Protein AF-X7EDF7-F1 (afdb_monomer_lite)

Structure (mmCIF, N/CA/C/O backbone):
data_AF-X7EDF7-F1
#
_entry.id   AF-X7EDF7-F1
#
loop_
_atom_site.group_PDB
_atom_site.id
_atom_site.type_symbol
_atom_site.label_atom_id
_atom_site.label_alt_id
_atom_site.label_comp_id
_atom_site.label_asym_id
_atom_site.label_entity_id
_atom_site.label_seq_id
_atom_site.pdbx_PDB_ins_code
_atom_site.Cartn_x
_atom_site.Cartn_y
_atom_site.Cartn_z
_atom_site.occupancy
_atom_site.B_iso_or_equiv
_atom_site.auth_seq_id
_atom_site.auth_comp_id
_atom_site.auth_asym_id
_atom_site.auth_atom_id
_atom_site.pdbx_PDB_model_num
ATOM 1 N N . MET A 1 1 ? -2.797 24.696 13.088 1.00 50.31 1 MET A N 1
ATOM 2 C CA . MET A 1 1 ? -1.743 23.707 13.422 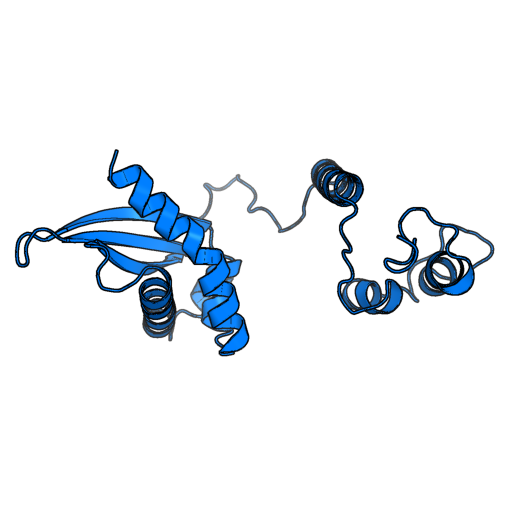1.00 50.31 1 MET A CA 1
ATOM 3 C C . MET A 1 1 ? -2.281 22.297 13.700 1.00 50.31 1 MET A C 1
ATOM 5 O O . MET A 1 1 ? -1.492 21.373 13.588 1.00 50.31 1 MET A O 1
ATOM 9 N N . ARG A 1 2 ? -3.582 22.103 13.992 1.00 55.41 2 ARG A N 1
ATOM 10 C CA . ARG A 1 2 ? -4.195 20.785 14.267 1.00 55.41 2 ARG A CA 1
ATOM 11 C C . ARG A 1 2 ? -4.328 19.880 13.018 1.00 55.41 2 ARG A C 1
ATOM 13 O O . ARG A 1 2 ? -3.891 18.741 13.070 1.00 55.41 2 ARG A O 1
ATOM 20 N N . TYR A 1 3 ? -4.740 20.435 11.870 1.00 53.34 3 TYR A N 1
ATOM 21 C CA . TYR A 1 3 ? -4.857 19.725 10.576 1.00 53.34 3 TYR A CA 1
ATOM 22 C C . TYR A 1 3 ? -3.582 19.018 10.086 1.00 53.34 3 TYR A C 1
ATOM 24 O O . TYR A 1 3 ? -3.619 17.876 9.641 1.00 53.34 3 TYR A O 1
ATOM 32 N N . LEU A 1 4 ? -2.421 19.676 10.201 1.00 60.06 4 LEU A N 1
ATOM 33 C CA . LEU A 1 4 ? -1.131 19.076 9.829 1.00 60.06 4 LEU A CA 1
ATOM 34 C C . LEU A 1 4 ? -0.718 17.937 10.776 1.00 60.06 4 LEU A C 1
ATOM 36 O O . LEU A 1 4 ? 0.131 17.131 10.407 1.00 60.06 4 LEU A O 1
ATOM 40 N N . SER A 1 5 ? -1.287 17.884 11.985 1.00 76.94 5 SER A N 1
ATOM 41 C CA . SER A 1 5 ? -1.035 16.811 12.948 1.00 76.94 5 SER A CA 1
ATOM 42 C C . SER A 1 5 ? -1.818 15.555 12.579 1.00 76.94 5 SER A C 1
ATOM 44 O O . SER A 1 5 ? -1.217 14.492 12.492 1.00 76.94 5 SER A O 1
ATOM 46 N N . ILE A 1 6 ? -3.118 15.690 12.290 1.00 82.69 6 ILE A N 1
ATOM 47 C CA . ILE A 1 6 ? -4.001 14.553 11.978 1.00 82.69 6 ILE A CA 1
ATOM 48 C C . ILE A 1 6 ? -3.588 13.893 10.664 1.00 82.69 6 ILE A C 1
ATOM 50 O O . ILE A 1 6 ? -3.379 12.685 10.620 1.00 82.69 6 ILE A O 1
ATOM 54 N N . ARG A 1 7 ? -3.341 14.683 9.611 1.00 84.50 7 ARG A N 1
ATOM 55 C CA . ARG A 1 7 ? -2.827 14.144 8.346 1.00 84.50 7 ARG A CA 1
ATOM 56 C C . ARG A 1 7 ? -1.538 13.341 8.537 1.00 84.50 7 ARG A C 1
ATOM 58 O O . ARG A 1 7 ? -1.427 12.248 7.999 1.00 84.50 7 ARG A O 1
ATOM 65 N N . ARG A 1 8 ? -0.572 13.862 9.306 1.00 84.06 8 ARG A N 1
ATOM 66 C CA . ARG A 1 8 ? 0.698 13.163 9.580 1.00 84.06 8 ARG A CA 1
ATOM 67 C C . ARG A 1 8 ? 0.501 11.885 10.382 1.00 84.06 8 ARG A C 1
ATOM 69 O O . ARG A 1 8 ? 1.250 10.935 10.191 1.00 84.06 8 ARG A O 1
ATOM 76 N N . GLU A 1 9 ? -0.468 11.872 11.285 1.00 87.50 9 GLU A N 1
ATOM 77 C CA . GLU A 1 9 ? -0.823 10.693 12.066 1.00 87.50 9 GLU A CA 1
ATOM 78 C C . GLU A 1 9 ? -1.420 9.601 11.170 1.00 87.50 9 GLU A C 1
ATOM 80 O O . GLU A 1 9 ? -0.954 8.462 11.201 1.00 87.50 9 GLU A O 1
ATOM 85 N N . ILE A 1 10 ? -2.357 9.969 10.289 1.00 88.94 10 ILE A N 1
ATOM 86 C CA . ILE A 1 10 ? -2.916 9.064 9.279 1.00 88.94 10 ILE A CA 1
ATOM 87 C C . ILE A 1 10 ? -1.802 8.568 8.346 1.00 88.94 10 ILE A C 1
ATOM 89 O O . ILE A 1 10 ? -1.663 7.360 8.170 1.00 88.94 10 ILE A O 1
ATOM 93 N N . GLU A 1 11 ? -0.956 9.453 7.808 1.00 88.12 11 GLU A N 1
ATOM 94 C CA . GLU A 1 11 ? 0.194 9.078 6.967 1.00 88.12 11 GLU A CA 1
ATOM 95 C C . GLU A 1 11 ? 1.143 8.110 7.694 1.00 88.12 11 GLU A C 1
ATOM 97 O O . GLU A 1 11 ? 1.547 7.092 7.129 1.00 88.12 11 GLU A O 1
ATOM 102 N N . GLY A 1 12 ? 1.455 8.385 8.964 1.00 86.62 12 GLY A N 1
ATOM 103 C CA . GLY A 1 12 ? 2.296 7.538 9.810 1.00 86.62 12 GLY A CA 1
ATOM 104 C C . GLY A 1 12 ? 1.673 6.179 10.142 1.00 86.62 12 GLY A C 1
ATOM 105 O O . GLY A 1 12 ? 2.403 5.230 10.424 1.00 86.62 12 GLY A O 1
ATOM 106 N N . SER A 1 13 ? 0.345 6.056 10.072 1.00 91.19 13 SER A N 1
ATOM 107 C CA . SER A 1 13 ? -0.374 4.800 10.311 1.00 91.19 13 SER A CA 1
ATOM 108 C C . SER A 1 13 ? -0.321 3.831 9.121 1.00 91.19 13 SER A C 1
ATOM 110 O O . SER A 1 13 ? -0.379 2.615 9.321 1.00 91.19 13 SER A O 1
ATOM 112 N N . LEU A 1 14 ? -0.164 4.338 7.889 1.00 90.44 14 LEU A N 1
ATOM 113 C CA . LEU A 1 14 ? -0.263 3.542 6.656 1.00 90.44 14 LEU A CA 1
ATOM 114 C C . LEU A 1 14 ? 0.699 2.340 6.599 1.00 90.44 14 LEU A C 1
ATOM 116 O O . LEU A 1 14 ? 0.237 1.254 6.235 1.00 90.44 14 LEU A O 1
ATOM 120 N N . PRO A 1 15 ? 1.994 2.457 6.969 1.00 90.44 15 PRO A N 1
ATOM 121 C CA . PRO A 1 15 ? 2.907 1.312 6.957 1.00 90.44 15 PRO A CA 1
ATOM 122 C C . PRO A 1 15 ? 2.475 0.219 7.939 1.00 90.44 15 PRO A C 1
ATOM 124 O O . PRO A 1 15 ? 2.503 -0.964 7.608 1.00 90.44 15 PRO A O 1
ATOM 127 N N . THR A 1 16 ? 2.010 0.613 9.126 1.00 91.88 16 THR A N 1
ATOM 128 C CA . THR A 1 16 ? 1.505 -0.319 10.140 1.00 91.88 16 THR A CA 1
ATOM 129 C C . THR A 1 16 ? 0.248 -1.029 9.649 1.00 91.88 16 THR A C 1
ATOM 131 O O . THR A 1 16 ? 0.130 -2.242 9.804 1.00 91.88 16 THR A O 1
ATOM 134 N N . VAL A 1 17 ? -0.674 -0.307 9.004 1.00 94.19 17 VAL A N 1
ATOM 135 C CA . VAL A 1 17 ? -1.866 -0.909 8.390 1.00 94.19 17 VAL A CA 1
ATOM 136 C C . VAL A 1 17 ? -1.477 -1.917 7.309 1.00 94.19 17 VAL A C 1
ATOM 138 O O . VAL A 1 17 ? -2.012 -3.024 7.302 1.00 94.19 17 VAL A O 1
ATOM 141 N N . ALA A 1 18 ? -0.522 -1.587 6.436 1.00 91.12 18 ALA A N 1
ATOM 142 C CA . ALA A 1 18 ? -0.044 -2.515 5.414 1.00 91.12 18 ALA A CA 1
ATOM 143 C C . ALA A 1 18 ? 0.522 -3.809 6.031 1.00 91.12 18 ALA A C 1
ATOM 145 O O . ALA A 1 18 ? 0.198 -4.906 5.569 1.00 91.12 18 ALA A O 1
ATOM 146 N N . GLU A 1 19 ? 1.290 -3.707 7.117 1.00 92.69 19 GLU A N 1
ATOM 147 C CA . GLU A 1 19 ? 1.800 -4.883 7.831 1.00 92.69 19 GLU A CA 1
ATOM 148 C C . GLU A 1 19 ? 0.690 -5.681 8.531 1.00 92.69 19 GLU A C 1
ATOM 150 O O . GLU A 1 19 ? 0.679 -6.913 8.466 1.00 92.69 19 GLU A O 1
ATOM 155 N N . LEU A 1 20 ? -0.316 -5.020 9.113 1.00 94.12 20 LEU A N 1
ATOM 156 C CA . LEU A 1 20 ? -1.491 -5.708 9.659 1.00 94.12 20 LEU A CA 1
ATOM 157 C C . LEU A 1 20 ? -2.236 -6.502 8.580 1.00 94.12 20 LEU A C 1
ATOM 159 O O . LEU A 1 20 ? -2.602 -7.653 8.815 1.00 94.12 20 LEU A O 1
ATOM 163 N N . LEU A 1 21 ? -2.447 -5.920 7.397 1.00 94.19 21 LEU A N 1
ATOM 164 C CA . LEU A 1 21 ? -3.107 -6.599 6.278 1.00 94.19 21 LEU A CA 1
ATOM 165 C C . LEU A 1 21 ? -2.285 -7.788 5.775 1.00 94.19 21 LEU A C 1
ATOM 167 O O . LEU A 1 21 ? -2.846 -8.854 5.516 1.00 94.19 21 LEU A O 1
ATOM 171 N N . ARG A 1 22 ? -0.956 -7.638 5.705 1.00 90.75 22 ARG A N 1
ATOM 172 C CA . ARG A 1 22 ? -0.036 -8.727 5.357 1.00 90.75 22 ARG A CA 1
ATOM 173 C C . ARG A 1 22 ? -0.193 -9.910 6.310 1.00 90.75 22 ARG A C 1
ATOM 175 O O . ARG A 1 22 ? -0.361 -11.036 5.849 1.00 90.75 22 ARG A O 1
ATOM 182 N N . HIS A 1 23 ? -0.181 -9.659 7.617 1.00 95.38 23 HIS A N 1
ATOM 183 C CA . HIS A 1 23 ? -0.300 -10.710 8.630 1.00 95.38 23 HIS A CA 1
ATOM 184 C C . HIS A 1 23 ? -1.703 -11.315 8.736 1.00 95.38 23 HIS A C 1
ATOM 186 O O . HIS A 1 23 ? -1.835 -12.478 9.109 1.00 95.38 23 HIS A O 1
ATOM 192 N N . LYS A 1 24 ? -2.746 -10.559 8.381 1.00 93.38 24 LYS A N 1
ATOM 193 C CA . LYS A 1 24 ? -4.129 -11.054 8.318 1.00 93.38 24 LYS A CA 1
ATOM 194 C C . LYS A 1 24 ? -4.434 -11.853 7.046 1.00 93.38 24 LYS A C 1
ATOM 196 O O . LYS A 1 24 ? -5.498 -12.453 6.967 1.00 93.38 24 LYS A O 1
ATOM 201 N N . GLY A 1 25 ? -3.519 -11.886 6.073 1.00 92.56 25 GLY A N 1
ATOM 202 C CA . GLY A 1 25 ? -3.739 -12.556 4.788 1.00 92.56 25 GLY A CA 1
ATOM 203 C C . GLY A 1 25 ? -4.683 -11.791 3.854 1.00 92.56 25 GLY A C 1
ATOM 204 O O . GLY A 1 25 ? -5.206 -12.362 2.901 1.00 92.56 25 GLY A O 1
ATOM 205 N N . GLU A 1 26 ? -4.888 -10.495 4.097 1.00 95.69 26 GLU A N 1
ATOM 206 C CA . GLU A 1 26 ? -5.797 -9.646 3.321 1.00 95.69 26 GLU A CA 1
ATOM 207 C C . GLU A 1 26 ? -5.114 -9.163 2.035 1.00 95.69 26 GLU A C 1
ATOM 209 O O . GLU A 1 26 ? -4.777 -7.988 1.867 1.00 95.69 26 GLU A O 1
ATOM 214 N N . HIS A 1 27 ? -4.845 -10.101 1.124 1.00 92.19 27 HIS A N 1
ATOM 215 C CA . HIS A 1 27 ? -4.002 -9.876 -0.052 1.00 92.19 27 HIS A CA 1
ATOM 216 C C . HIS A 1 27 ? -4.545 -8.812 -1.011 1.00 92.19 27 HIS A C 1
ATOM 218 O O . HIS A 1 27 ? -3.754 -8.080 -1.606 1.00 92.19 27 HIS A O 1
ATOM 224 N N . ASP A 1 28 ? -5.866 -8.699 -1.159 1.00 92.88 28 ASP A N 1
ATOM 225 C CA . ASP A 1 28 ? -6.474 -7.712 -2.058 1.00 92.88 28 ASP A CA 1
ATOM 226 C C . ASP A 1 28 ? -6.449 -6.302 -1.459 1.00 92.88 28 ASP A C 1
ATOM 228 O O . ASP A 1 28 ? -6.135 -5.345 -2.167 1.00 92.88 28 ASP A O 1
ATOM 232 N N . ALA A 1 29 ? -6.664 -6.177 -0.146 1.00 93.81 29 ALA A N 1
ATOM 233 C CA . ALA A 1 29 ? -6.497 -4.917 0.575 1.00 93.81 29 ALA A CA 1
ATOM 234 C C . ALA A 1 29 ? -5.036 -4.456 0.567 1.00 93.81 29 ALA A C 1
ATOM 236 O O . ALA A 1 29 ? -4.748 -3.299 0.257 1.00 93.81 29 ALA A O 1
ATOM 237 N N . LEU A 1 30 ? -4.099 -5.378 0.816 1.00 93.44 30 LEU A N 1
ATOM 238 C CA . LEU A 1 30 ? -2.671 -5.095 0.710 1.00 93.44 30 LEU A CA 1
ATOM 239 C C . LEU A 1 30 ? -2.286 -4.697 -0.721 1.00 93.44 30 LEU A C 1
ATOM 241 O O . LEU A 1 30 ? -1.504 -3.764 -0.898 1.00 93.44 30 LEU A O 1
ATOM 245 N N . ARG A 1 31 ? -2.837 -5.363 -1.748 1.00 90.94 31 ARG A N 1
ATOM 246 C CA . ARG A 1 31 ? -2.605 -5.008 -3.157 1.00 90.94 31 ARG A CA 1
ATOM 247 C C . ARG A 1 31 ? -3.102 -3.598 -3.460 1.00 90.94 31 ARG A C 1
ATOM 249 O O . ARG A 1 31 ? -2.360 -2.840 -4.079 1.00 90.94 31 ARG A O 1
ATOM 256 N N . ALA A 1 32 ? -4.311 -3.252 -3.017 1.00 91.06 32 ALA A N 1
ATOM 257 C CA . ALA A 1 32 ? -4.871 -1.917 -3.194 1.00 91.06 32 ALA A CA 1
ATOM 258 C C . ALA A 1 32 ? -3.980 -0.854 -2.533 1.00 91.06 32 ALA A C 1
ATOM 260 O O . ALA A 1 32 ? -3.596 0.098 -3.200 1.00 91.06 32 ALA A O 1
ATOM 261 N N . MET A 1 33 ? -3.558 -1.057 -1.279 1.00 90.88 33 MET A N 1
ATOM 262 C CA . MET A 1 33 ? -2.644 -0.140 -0.580 1.00 90.88 33 MET A CA 1
ATOM 263 C C . MET A 1 33 ? -1.265 -0.030 -1.231 1.00 90.88 33 MET A C 1
ATOM 265 O O . MET A 1 33 ? -0.740 1.069 -1.367 1.00 90.88 33 MET A O 1
ATOM 269 N N . SER A 1 34 ? -0.676 -1.150 -1.651 1.00 87.12 34 SER A N 1
ATOM 270 C CA . SER A 1 34 ? 0.703 -1.170 -2.165 1.00 87.12 34 SER A CA 1
ATOM 271 C C . SER A 1 34 ? 0.831 -0.593 -3.574 1.00 87.12 34 SER A C 1
ATOM 273 O O . SER A 1 34 ? 1.922 -0.198 -3.974 1.00 87.12 34 SER A O 1
ATOM 275 N N . GLN A 1 35 ? -0.254 -0.611 -4.354 1.00 86.38 35 GLN A N 1
ATOM 276 C CA . GLN A 1 35 ? -0.259 -0.142 -5.743 1.00 86.38 35 GLN A CA 1
ATOM 277 C C . GLN A 1 35 ? -1.003 1.181 -5.930 1.00 86.38 35 GLN A C 1
ATOM 279 O O . GLN A 1 35 ? -1.049 1.684 -7.051 1.00 86.38 35 GLN A O 1
ATOM 284 N N . ALA A 1 36 ? -1.598 1.732 -4.872 1.00 88.94 36 ALA A N 1
ATOM 285 C CA . ALA A 1 36 ? -2.280 3.012 -4.934 1.00 88.94 36 ALA A CA 1
ATOM 286 C C . ALA A 1 36 ? -1.303 4.190 -4.899 1.00 88.94 36 ALA A C 1
ATOM 288 O O . ALA A 1 36 ? -0.308 4.180 -4.178 1.00 88.94 36 ALA A O 1
ATOM 289 N N . ASP A 1 37 ? -1.667 5.245 -5.619 1.00 87.19 37 ASP A N 1
ATOM 290 C CA . ASP A 1 37 ? -1.266 6.605 -5.276 1.00 87.19 37 ASP A CA 1
ATOM 291 C C . ASP A 1 37 ? -2.221 7.109 -4.182 1.00 87.19 37 ASP A C 1
ATOM 293 O O . ASP A 1 37 ? -3.442 7.102 -4.377 1.00 87.19 37 ASP A O 1
ATOM 297 N N . ILE A 1 38 ? -1.680 7.437 -3.006 1.00 87.06 38 ILE A N 1
ATOM 298 C CA . ILE A 1 38 ? -2.466 7.727 -1.801 1.00 87.06 38 ILE A CA 1
ATOM 299 C C . ILE A 1 38 ? -2.582 9.236 -1.611 1.00 87.06 38 ILE A C 1
ATOM 301 O O . ILE A 1 38 ? -1.586 9.940 -1.451 1.00 87.06 38 ILE A O 1
ATOM 305 N N . GLU A 1 39 ? -3.818 9.714 -1.559 1.00 88.19 39 GLU A N 1
ATOM 306 C CA . GLU A 1 39 ? -4.166 11.102 -1.266 1.00 88.19 39 GLU A CA 1
ATOM 307 C C . GLU A 1 39 ? -5.019 11.139 0.006 1.00 88.19 39 GLU A C 1
ATOM 309 O O . GLU A 1 39 ? -5.886 10.290 0.196 1.00 88.19 39 GLU A O 1
ATOM 314 N N . ILE A 1 40 ? -4.739 12.073 0.914 1.00 86.94 40 ILE A N 1
ATOM 315 C CA . ILE A 1 40 ? -5.430 12.175 2.205 1.00 86.94 40 ILE A CA 1
ATOM 316 C C . ILE A 1 40 ? -6.013 13.571 2.307 1.00 86.94 40 ILE A C 1
ATOM 318 O O . ILE A 1 40 ? -5.258 14.541 2.417 1.00 86.94 40 ILE A O 1
ATOM 322 N N . ASP A 1 41 ? -7.339 13.636 2.324 1.00 85.75 41 ASP A N 1
ATOM 323 C CA . ASP A 1 41 ? -8.080 14.888 2.394 1.00 85.75 41 ASP A CA 1
ATOM 324 C C . ASP A 1 41 ? -9.100 14.865 3.531 1.00 85.75 41 ASP A C 1
ATOM 326 O O . ASP A 1 41 ? -9.710 13.840 3.852 1.00 85.75 41 ASP A O 1
ATOM 330 N N . GLU A 1 42 ? -9.306 16.039 4.115 1.00 85.25 42 GLU A N 1
ATOM 331 C CA . GLU A 1 42 ? -10.445 16.322 4.974 1.00 85.25 42 GLU A CA 1
ATOM 332 C C . GLU A 1 42 ? -11.666 16.560 4.079 1.00 85.25 42 GLU A C 1
ATOM 334 O O . GLU A 1 42 ? -11.701 17.492 3.272 1.00 85.25 42 GLU A O 1
ATOM 339 N N . VAL A 1 43 ? -12.664 15.690 4.194 1.00 82.50 43 VAL A N 1
ATOM 340 C CA . VAL A 1 43 ? -13.864 15.713 3.345 1.00 82.50 43 VAL A CA 1
ATOM 341 C C . VAL A 1 43 ? -15.043 16.412 4.010 1.00 82.50 43 VAL A C 1
ATOM 343 O O . VAL A 1 43 ? -16.040 16.706 3.349 1.00 82.50 43 VAL A O 1
ATOM 346 N N . GLY A 1 44 ? -14.944 16.709 5.304 1.00 73.62 44 GLY A N 1
ATOM 347 C CA . GLY A 1 44 ? -15.973 17.462 5.992 1.00 73.62 44 GLY A CA 1
ATOM 348 C C . GLY A 1 44 ? -15.802 17.512 7.497 1.00 73.62 44 GLY A C 1
ATOM 349 O O . GLY A 1 44 ? -14.854 16.988 8.074 1.00 73.62 44 GLY A O 1
ATOM 350 N N . TYR A 1 45 ? -16.788 18.146 8.112 1.00 65.25 45 TYR A N 1
ATOM 351 C CA . TYR A 1 45 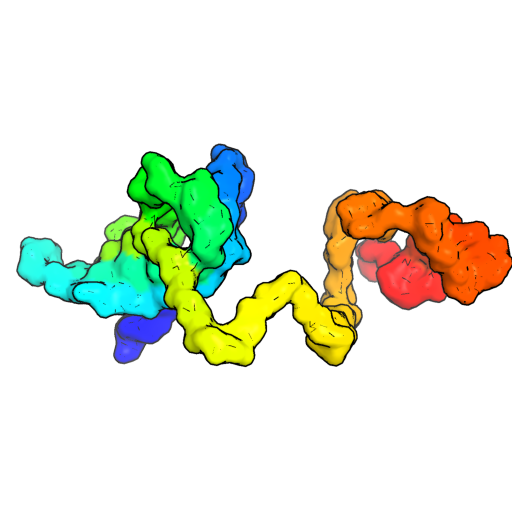? -16.877 18.348 9.543 1.00 65.25 45 TYR A CA 1
ATOM 352 C C . TYR A 1 45 ? -18.309 18.043 9.962 1.00 65.25 45 TYR A C 1
ATOM 354 O O . TYR A 1 45 ? -19.247 18.665 9.445 1.00 65.25 45 TYR A O 1
ATOM 362 N N . ASP A 1 46 ? -18.487 17.066 10.846 1.00 67.50 46 ASP A N 1
ATOM 363 C CA . ASP A 1 46 ? -19.795 16.774 11.419 1.00 67.50 46 ASP A CA 1
ATOM 364 C C . ASP A 1 46 ? -19.980 17.573 12.718 1.00 67.50 46 ASP A C 1
ATOM 366 O O . ASP A 1 46 ? -19.060 17.711 13.518 1.00 67.50 46 ASP A O 1
ATOM 370 N N . ASN A 1 47 ? -21.170 18.150 12.898 1.00 57.19 47 ASN A N 1
ATOM 371 C CA . ASN A 1 47 ? -21.517 19.007 14.037 1.00 57.19 47 ASN A CA 1
ATOM 372 C C . ASN A 1 47 ? -22.503 18.335 15.009 1.00 57.19 47 ASN A C 1
ATOM 374 O O . ASN A 1 47 ? -23.188 19.030 15.764 1.00 57.19 47 ASN A O 1
ATOM 378 N N . TRP A 1 48 ? -22.650 17.009 14.963 1.00 55.16 48 TRP A N 1
ATOM 379 C CA . TRP A 1 48 ? -23.684 16.304 15.728 1.00 55.16 48 TRP A CA 1
ATOM 380 C C . TRP A 1 48 ? -23.197 15.730 17.061 1.00 55.16 48 TRP A C 1
ATOM 382 O O . TRP A 1 48 ? -24.022 15.564 17.959 1.00 55.16 48 TRP A O 1
ATOM 392 N N . ASP A 1 49 ? -21.896 15.506 17.242 1.00 48.06 49 ASP A N 1
ATOM 393 C CA . ASP A 1 49 ? -21.345 14.828 18.428 1.00 48.06 49 ASP A CA 1
ATOM 394 C C . ASP A 1 49 ? -20.281 15.619 19.213 1.00 48.06 49 ASP A C 1
ATOM 396 O O . ASP A 1 49 ? -19.725 15.118 20.190 1.00 48.06 49 ASP A O 1
ATOM 400 N N . GLY A 1 50 ? -20.033 16.877 18.846 1.00 56.06 50 GLY A N 1
ATOM 401 C CA . GLY A 1 50 ? -18.969 17.688 19.446 1.00 56.06 50 GLY A CA 1
ATOM 402 C C . GLY A 1 50 ? -17.898 18.134 18.457 1.00 56.06 50 GLY A C 1
ATOM 403 O O . GLY A 1 50 ? -16.987 18.859 18.864 1.00 56.06 50 GLY A O 1
ATOM 404 N N . GLY A 1 51 ? -18.050 17.788 17.177 1.00 61.34 51 GLY A N 1
ATOM 405 C CA . GLY A 1 51 ? -17.235 18.336 16.105 1.00 61.34 51 GLY A CA 1
ATOM 406 C C . GLY A 1 51 ? -16.166 17.359 15.648 1.00 61.34 51 GLY A C 1
ATOM 407 O O . GLY A 1 51 ? -15.000 17.550 15.997 1.00 61.34 51 GLY A O 1
ATOM 408 N N . THR A 1 52 ? -16.558 16.339 14.886 1.00 71.44 52 THR A N 1
ATOM 409 C CA . THR A 1 52 ? -15.645 15.304 14.387 1.00 71.44 52 THR A CA 1
ATOM 410 C C . THR A 1 52 ? -15.185 15.638 12.965 1.00 71.44 52 THR A C 1
ATOM 412 O O . THR A 1 52 ? -15.989 15.791 12.041 1.00 71.44 52 THR A O 1
ATOM 415 N N . GLU A 1 53 ? -13.867 15.771 12.783 1.00 80.69 53 GLU A N 1
ATOM 416 C CA . GLU A 1 53 ? -13.257 15.955 11.460 1.00 80.69 53 GLU A CA 1
ATOM 417 C C . GLU A 1 53 ? -13.320 14.637 10.674 1.00 80.69 53 GLU A C 1
ATOM 419 O O . GLU A 1 53 ? -12.905 13.586 11.168 1.00 80.69 53 GLU A O 1
ATOM 424 N N . LEU A 1 54 ? -13.828 14.685 9.443 1.00 86.00 54 LEU A N 1
ATOM 425 C CA . LEU A 1 54 ? -13.950 13.521 8.571 1.00 86.00 54 LEU A CA 1
ATOM 426 C C . LEU A 1 54 ? -12.803 13.514 7.564 1.00 86.00 54 LEU A C 1
ATOM 428 O O . LEU A 1 54 ? -12.696 14.395 6.710 1.00 86.00 54 LEU A O 1
ATOM 432 N N . TRP A 1 55 ? -11.978 12.479 7.631 1.00 90.69 55 TRP A N 1
ATOM 433 C CA . TRP A 1 55 ? -10.825 12.279 6.766 1.00 90.69 55 TRP A CA 1
ATOM 434 C C . TRP A 1 55 ? -11.021 11.062 5.866 1.00 90.69 55 TRP A C 1
ATOM 436 O O . TRP A 1 55 ? -11.489 10.003 6.296 1.00 90.69 55 TRP A O 1
ATOM 446 N N . THR A 1 56 ? -10.629 11.205 4.602 1.00 91.62 56 THR A N 1
ATOM 447 C CA . THR A 1 56 ? -10.656 10.112 3.627 1.00 91.62 56 THR A CA 1
ATOM 448 C C . THR A 1 56 ? -9.266 9.878 3.060 1.00 91.62 56 THR A C 1
ATOM 450 O O . THR A 1 56 ? -8.609 10.794 2.566 1.00 91.62 56 THR A O 1
ATOM 453 N N . VAL A 1 57 ? -8.828 8.624 3.129 1.00 93.00 57 VAL A N 1
ATOM 454 C CA . VAL A 1 57 ? -7.655 8.101 2.436 1.00 93.00 57 VAL A CA 1
ATOM 455 C C . VAL A 1 57 ? -8.123 7.607 1.070 1.00 93.00 57 VAL A C 1
ATOM 457 O O . VAL A 1 57 ? -8.747 6.553 0.959 1.00 93.00 57 VAL A O 1
ATOM 460 N N . PHE A 1 58 ? -7.841 8.370 0.023 1.00 91.00 58 PHE A N 1
ATOM 461 C CA . PHE A 1 58 ? -8.127 7.997 -1.355 1.00 91.00 58 PHE A CA 1
ATOM 462 C C . PHE A 1 58 ? -7.006 7.116 -1.898 1.00 91.00 58 PHE A C 1
ATOM 464 O O . PHE A 1 58 ? -5.886 7.569 -2.128 1.00 91.00 58 PHE A O 1
ATOM 471 N N . LEU A 1 59 ? -7.326 5.850 -2.148 1.00 92.88 59 LEU A N 1
ATOM 472 C CA . LEU A 1 59 ? -6.455 4.891 -2.808 1.00 92.88 59 LEU A CA 1
ATOM 473 C C . LEU A 1 59 ? -6.723 4.925 -4.310 1.00 92.88 59 LEU A C 1
ATOM 475 O O . LEU A 1 59 ? -7.658 4.285 -4.802 1.00 92.88 59 LEU A O 1
ATOM 479 N N . ARG A 1 60 ? -5.904 5.671 -5.053 1.00 92.44 60 ARG A N 1
ATOM 480 C CA . ARG A 1 60 ? -5.999 5.729 -6.514 1.00 92.44 60 ARG A CA 1
ATOM 481 C C . ARG A 1 60 ? -5.207 4.576 -7.118 1.00 92.44 60 ARG A C 1
ATOM 483 O O . ARG A 1 60 ? -3.991 4.664 -7.253 1.00 92.44 60 ARG A O 1
ATOM 490 N N . VAL A 1 61 ? -5.883 3.492 -7.485 1.00 91.44 61 VAL A N 1
ATOM 491 C CA . VAL A 1 61 ? -5.241 2.267 -7.995 1.00 91.44 61 VAL A CA 1
ATOM 492 C C . VAL A 1 61 ? -5.208 2.220 -9.530 1.00 91.44 61 VAL A C 1
ATOM 494 O O . VAL A 1 61 ? -6.106 2.763 -10.182 1.00 91.44 61 VAL A O 1
ATOM 497 N N . PRO A 1 62 ? -4.217 1.559 -10.157 1.00 89.19 62 PRO A N 1
ATOM 498 C CA . PRO A 1 62 ? -4.220 1.318 -11.597 1.00 89.19 62 PRO A CA 1
ATOM 499 C C . PRO A 1 62 ? -5.522 0.652 -12.055 1.00 89.19 62 PRO A C 1
ATOM 501 O O . PRO A 1 62 ? -6.072 -0.186 -11.343 1.00 89.19 62 PRO A O 1
ATOM 504 N N . VAL A 1 63 ? -5.987 0.959 -13.271 1.00 88.06 63 VAL A N 1
ATOM 505 C CA . VAL A 1 63 ? -7.238 0.389 -13.817 1.00 88.06 63 VAL A CA 1
ATOM 506 C C . VAL A 1 63 ? -7.222 -1.146 -13.800 1.00 88.06 63 VAL A C 1
ATOM 508 O O . VAL A 1 63 ? -8.239 -1.764 -13.510 1.00 88.06 63 VAL A O 1
ATOM 511 N N . SER A 1 64 ? -6.063 -1.770 -14.032 1.00 86.62 64 SER A N 1
ATOM 512 C CA . SER A 1 64 ? -5.896 -3.227 -13.941 1.00 86.62 64 SER A CA 1
ATOM 513 C C . SER A 1 64 ? -6.179 -3.784 -12.543 1.00 86.62 64 SER A C 1
ATOM 515 O O . SER A 1 64 ? -6.767 -4.853 -12.421 1.00 86.62 64 SER A O 1
ATOM 517 N N . VAL A 1 65 ? -5.780 -3.064 -11.491 1.00 89.00 65 VAL A N 1
ATOM 518 C CA . VAL A 1 65 ? -6.072 -3.428 -10.099 1.00 89.00 65 VAL A CA 1
ATOM 519 C C . VAL A 1 65 ? -7.527 -3.137 -9.781 1.00 89.00 65 VAL A C 1
ATOM 521 O O . VAL A 1 65 ? -8.172 -3.975 -9.166 1.00 89.00 65 VAL A O 1
ATOM 524 N N . PHE A 1 66 ? -8.045 -1.988 -10.227 1.00 91.62 66 PHE A N 1
ATOM 525 C CA . PHE A 1 66 ? -9.431 -1.593 -9.997 1.00 91.62 66 PHE A CA 1
ATOM 526 C C . PHE A 1 66 ? -10.407 -2.656 -10.510 1.00 91.62 66 PHE A C 1
ATOM 528 O O . PHE A 1 66 ? -11.231 -3.132 -9.743 1.00 91.62 66 PHE A O 1
ATOM 535 N N . VAL A 1 67 ? -10.248 -3.093 -11.764 1.00 92.38 67 VAL A N 1
ATOM 536 C CA . VAL A 1 67 ? -11.082 -4.144 -12.376 1.00 92.38 67 VAL A CA 1
ATOM 537 C C . VAL A 1 67 ? -10.939 -5.481 -11.644 1.00 92.38 67 VAL A C 1
ATOM 539 O O . VAL A 1 67 ? -11.909 -6.213 -11.497 1.00 92.38 67 VAL A O 1
ATOM 542 N N . LEU A 1 68 ? -9.741 -5.808 -11.148 1.00 90.44 68 LEU A N 1
ATOM 543 C CA . LEU A 1 68 ? -9.501 -7.058 -10.420 1.00 90.44 68 LEU A CA 1
ATOM 544 C C . LEU A 1 68 ? -10.264 -7.128 -9.088 1.00 90.44 68 LEU A C 1
ATOM 546 O O . LEU A 1 68 ? -10.594 -8.222 -8.634 1.00 90.44 68 LEU A O 1
ATOM 550 N N . ILE A 1 69 ? -10.500 -5.982 -8.446 1.00 91.69 69 ILE A N 1
ATOM 551 C CA . ILE A 1 69 ? -11.110 -5.905 -7.113 1.00 91.69 69 ILE A CA 1
ATOM 552 C C . ILE A 1 69 ? -12.502 -5.263 -7.113 1.00 91.69 69 ILE A C 1
ATOM 554 O O . ILE A 1 69 ? -13.073 -5.092 -6.040 1.00 91.69 69 ILE A O 1
ATOM 558 N N . GLU A 1 70 ? -13.042 -4.913 -8.284 1.00 90.81 70 GLU A N 1
ATOM 559 C CA . GLU A 1 70 ? -14.265 -4.114 -8.448 1.00 90.81 70 GLU A CA 1
ATOM 560 C C . GLU A 1 70 ? -15.453 -4.704 -7.677 1.00 90.81 70 GLU A C 1
ATOM 562 O O . GLU A 1 70 ? -16.070 -4.005 -6.874 1.00 90.81 70 GLU A O 1
ATOM 567 N N . ASP A 1 71 ? -15.690 -6.010 -7.821 1.00 92.69 71 ASP A N 1
ATOM 568 C CA . ASP A 1 71 ? -16.810 -6.716 -7.181 1.00 92.69 71 ASP A CA 1
ATOM 569 C C . ASP A 1 71 ? -16.756 -6.701 -5.644 1.00 92.69 71 ASP A C 1
ATOM 571 O O . ASP A 1 71 ? -17.784 -6.815 -4.978 1.00 92.69 71 ASP A O 1
ATOM 575 N N . ARG A 1 72 ? -15.556 -6.574 -5.062 1.00 94.25 72 ARG A N 1
ATOM 576 C CA . ARG A 1 72 ? -15.322 -6.567 -3.606 1.00 94.25 72 ARG A CA 1
ATOM 577 C C . ARG A 1 72 ? -14.753 -5.241 -3.112 1.00 94.25 72 ARG A C 1
ATOM 579 O O . ARG A 1 72 ? -14.216 -5.167 -2.009 1.00 94.25 72 ARG A O 1
ATOM 586 N N . ARG A 1 73 ? -14.863 -4.177 -3.909 1.00 94.38 73 ARG A N 1
ATOM 587 C CA . ARG A 1 73 ? -14.256 -2.873 -3.618 1.00 94.38 73 ARG A CA 1
ATOM 588 C C . ARG A 1 73 ? -14.668 -2.341 -2.251 1.00 94.38 73 ARG A C 1
ATOM 590 O O . ARG A 1 73 ? -13.812 -1.918 -1.481 1.00 94.38 73 ARG A O 1
ATOM 597 N N . ASP A 1 74 ? -15.965 -2.366 -1.963 1.00 94.31 74 ASP A N 1
ATOM 598 C CA . ASP A 1 74 ? -16.517 -1.797 -0.730 1.00 94.31 74 ASP A CA 1
ATOM 599 C C . ASP A 1 74 ? -16.135 -2.627 0.498 1.00 94.31 74 ASP A C 1
ATOM 601 O O . ASP A 1 74 ? -15.834 -2.075 1.555 1.00 94.31 74 ASP A O 1
ATOM 605 N N . GLU A 1 75 ? -16.059 -3.951 0.342 1.00 95.75 75 GLU A N 1
ATOM 606 C CA . GLU A 1 75 ? -15.540 -4.851 1.372 1.00 95.75 75 GLU A CA 1
ATOM 607 C C . GLU A 1 75 ? -14.072 -4.527 1.674 1.00 95.75 75 GLU A C 1
ATOM 609 O O . GLU A 1 75 ? -13.708 -4.292 2.826 1.00 95.75 75 GLU A O 1
ATOM 614 N N . ILE A 1 76 ? -13.238 -4.425 0.637 1.00 96.38 76 ILE A N 1
ATOM 615 C CA . ILE A 1 76 ? -11.810 -4.118 0.767 1.00 96.38 76 ILE A CA 1
ATOM 616 C C . ILE A 1 76 ? -11.600 -2.736 1.398 1.00 96.38 76 ILE A C 1
ATOM 618 O O . ILE A 1 76 ? -10.803 -2.594 2.327 1.00 96.38 76 ILE A O 1
ATOM 622 N N . ALA A 1 77 ? -12.329 -1.722 0.934 1.00 96.50 77 ALA A N 1
ATOM 623 C CA . ALA A 1 77 ? -12.298 -0.379 1.503 1.00 96.50 77 ALA A CA 1
ATOM 624 C C . ALA A 1 77 ? -12.716 -0.386 2.985 1.00 96.50 77 ALA A C 1
ATOM 626 O O . ALA A 1 77 ? -12.076 0.268 3.813 1.00 96.50 77 ALA A O 1
ATOM 627 N N . GLY A 1 78 ? -13.725 -1.183 3.349 1.00 96.56 78 GLY A N 1
ATOM 628 C CA . GLY A 1 78 ? -14.148 -1.385 4.734 1.00 96.56 78 GLY A CA 1
ATOM 629 C C . GLY A 1 78 ? -13.072 -2.043 5.603 1.00 96.56 78 GLY A C 1
ATOM 630 O O . GLY A 1 78 ? -12.822 -1.592 6.723 1.00 96.56 78 GLY A O 1
ATOM 631 N N . ILE A 1 79 ? -12.376 -3.059 5.082 1.00 96.75 79 ILE A N 1
ATOM 632 C CA . ILE A 1 79 ? -11.246 -3.703 5.768 1.00 96.75 79 ILE A CA 1
ATOM 633 C C . ILE A 1 79 ? -10.132 -2.684 6.022 1.00 96.75 79 ILE A C 1
ATOM 635 O O . ILE A 1 79 ? -9.629 -2.598 7.145 1.00 96.75 79 ILE A O 1
ATOM 639 N N . ILE A 1 80 ? -9.755 -1.890 5.018 1.00 96.12 80 ILE A N 1
ATOM 640 C CA . ILE A 1 80 ? -8.709 -0.866 5.157 1.00 96.12 80 ILE A CA 1
ATOM 641 C C . ILE A 1 80 ? -9.138 0.194 6.178 1.00 96.12 80 ILE A C 1
ATOM 643 O O . ILE A 1 80 ? -8.379 0.473 7.104 1.00 96.12 80 ILE A O 1
ATOM 647 N N . SER A 1 81 ? -10.368 0.706 6.077 1.00 95.94 81 SER A N 1
ATOM 648 C CA . SER A 1 81 ? -10.928 1.703 7.006 1.00 95.94 81 SER A CA 1
ATOM 649 C C . SER A 1 81 ? -10.871 1.224 8.456 1.00 95.94 81 SER A C 1
ATOM 651 O O . SER A 1 81 ? -10.380 1.928 9.332 1.00 95.94 81 SER A O 1
ATOM 653 N N . LYS A 1 82 ? -11.278 -0.025 8.706 1.00 95.19 82 LYS A N 1
ATOM 654 C CA . LYS A 1 82 ? -11.227 -0.624 10.042 1.00 95.19 82 LYS A CA 1
ATOM 655 C C . LYS A 1 82 ? -9.799 -0.760 10.570 1.00 95.19 82 LYS A C 1
ATOM 657 O O . LYS A 1 82 ? -9.569 -0.614 11.765 1.00 95.19 82 LYS A O 1
ATOM 662 N N . ASN A 1 83 ? -8.832 -1.093 9.714 1.00 95.56 83 ASN A N 1
ATOM 663 C CA . ASN A 1 83 ? -7.439 -1.194 10.150 1.00 95.56 83 ASN A CA 1
ATOM 664 C C . ASN A 1 83 ? -6.813 0.183 10.397 1.00 95.56 83 ASN A C 1
ATOM 666 O O . ASN A 1 83 ? -6.041 0.304 11.342 1.00 95.56 83 ASN A O 1
ATOM 670 N N . LEU A 1 84 ? -7.171 1.201 9.609 1.00 93.44 84 LEU A N 1
ATOM 671 C CA . LEU A 1 84 ? -6.793 2.589 9.879 1.00 93.44 84 LEU A CA 1
ATOM 672 C C . LEU A 1 84 ? -7.292 3.011 11.260 1.00 93.44 84 LEU A C 1
ATOM 674 O O . LEU A 1 84 ? -6.481 3.393 12.093 1.00 93.44 84 LEU A O 1
ATOM 678 N N . GLU A 1 85 ? -8.578 2.804 11.541 1.00 91.94 85 GLU A N 1
ATOM 679 C CA . GLU A 1 85 ? -9.193 3.111 12.837 1.00 91.94 85 GLU A CA 1
ATOM 680 C C . GLU A 1 85 ? -8.509 2.389 14.016 1.00 91.94 85 GLU A C 1
ATOM 682 O O . GLU A 1 85 ? -8.335 2.967 15.088 1.00 91.94 85 GLU A O 1
ATOM 687 N N . ILE A 1 86 ? -8.082 1.132 13.831 1.00 91.50 86 ILE A N 1
ATOM 688 C CA . ILE A 1 86 ? -7.342 0.374 14.855 1.00 91.50 86 ILE A CA 1
ATOM 689 C C . ILE A 1 86 ? -5.989 1.022 15.174 1.00 91.50 86 ILE A C 1
ATOM 691 O O . ILE A 1 86 ? -5.569 0.996 16.330 1.00 91.50 86 ILE A O 1
ATOM 695 N N . VAL A 1 87 ? -5.290 1.549 14.165 1.00 91.00 87 VAL A N 1
ATOM 696 C CA . VAL A 1 87 ? -3.937 2.102 14.327 1.00 91.00 87 VAL A CA 1
ATOM 697 C C . VAL A 1 87 ? -3.977 3.557 14.785 1.00 91.00 87 VAL A C 1
ATOM 699 O O . VAL A 1 87 ? -3.167 3.938 15.626 1.00 91.00 87 VAL A O 1
ATOM 702 N N . THR A 1 88 ? -4.901 4.361 14.257 1.00 87.94 88 THR A N 1
ATOM 703 C CA . THR A 1 88 ? -5.065 5.757 14.670 1.00 87.94 88 THR A CA 1
ATOM 704 C C . THR A 1 88 ? -5.695 5.847 16.054 1.00 87.94 88 THR A C 1
ATOM 706 O O . THR A 1 88 ? -5.229 6.614 16.884 1.00 87.94 88 THR A O 1
ATOM 709 N N . GLY A 1 89 ? -6.674 4.998 16.363 1.00 80.62 89 GLY A N 1
ATOM 710 C CA . GLY A 1 89 ? -7.395 5.005 17.633 1.00 80.62 89 GLY A CA 1
ATOM 711 C C . GLY A 1 89 ? -8.748 5.711 17.519 1.00 80.62 89 GLY A C 1
ATOM 712 O O . GLY A 1 89 ? -8.884 6.740 16.863 1.00 80.62 89 GLY A O 1
ATOM 713 N N . LYS A 1 90 ? -9.761 5.135 18.179 1.00 68.56 90 LYS A N 1
ATOM 714 C CA . LYS A 1 90 ? -11.168 5.574 18.114 1.00 68.56 90 LYS A CA 1
ATOM 715 C C . LYS A 1 90 ? -11.456 6.915 18.793 1.00 68.56 90 LYS A C 1
ATOM 717 O O . LYS A 1 90 ? -12.443 7.556 18.459 1.00 68.56 90 LYS A O 1
ATOM 722 N N . ASP A 1 91 ? -10.601 7.339 19.720 1.00 65.69 91 ASP A N 1
ATOM 723 C CA . ASP A 1 91 ? -10.863 8.484 20.602 1.00 65.69 91 ASP A CA 1
ATOM 724 C C . ASP A 1 91 ? -10.094 9.753 20.191 1.00 65.69 91 ASP A C 1
ATOM 726 O O . ASP A 1 91 ? -10.020 10.719 20.952 1.00 65.69 91 ASP A O 1
ATOM 730 N N . ASN A 1 92 ? -9.518 9.784 18.984 1.00 69.75 92 ASN A N 1
ATOM 731 C CA . ASN A 1 92 ? -8.646 10.885 18.555 1.00 69.75 92 ASN A CA 1
ATOM 732 C C . ASN A 1 92 ? -9.401 12.119 18.030 1.00 69.75 92 A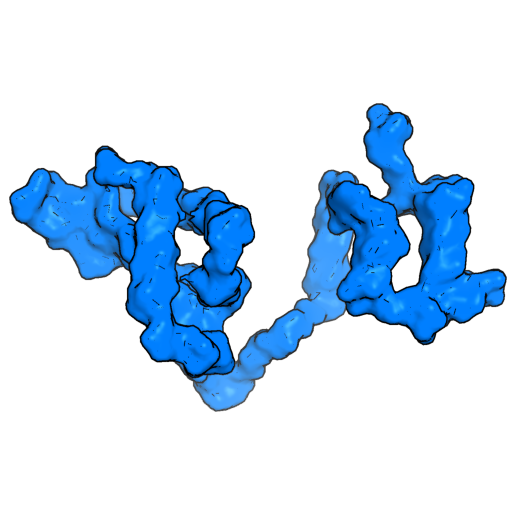SN A C 1
ATOM 734 O O . ASN A 1 92 ? -8.776 13.106 17.636 1.00 69.75 92 ASN A O 1
ATOM 738 N N . GLY A 1 93 ? -10.738 12.099 18.061 1.00 76.81 93 GLY A N 1
ATOM 739 C CA . GLY A 1 93 ? -11.585 13.231 17.666 1.00 76.81 93 GLY A CA 1
ATOM 740 C C . GLY A 1 93 ? -11.673 13.462 16.154 1.00 76.81 93 GLY A C 1
ATOM 741 O O . GLY A 1 93 ? -12.052 14.550 15.726 1.00 76.81 93 GLY A O 1
ATOM 742 N N . TYR A 1 94 ? -11.307 12.463 15.349 1.00 83.62 94 TYR A N 1
ATOM 743 C CA . TYR A 1 94 ? -11.506 12.452 13.904 1.00 83.62 94 TYR A CA 1
ATOM 744 C C . TYR A 1 94 ? -11.910 11.052 13.439 1.00 83.62 94 TYR A C 1
ATOM 746 O O . TYR A 1 94 ? -11.529 10.048 14.044 1.00 83.62 94 TYR A O 1
ATOM 754 N N . TRP A 1 95 ? -12.662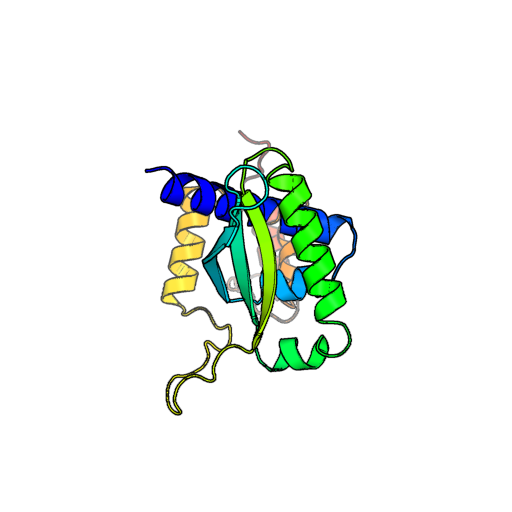 10.987 12.344 1.00 86.88 95 TRP A N 1
ATOM 755 C CA . TRP A 1 95 ? -13.000 9.742 11.669 1.00 86.88 95 TRP A CA 1
ATOM 756 C C . TRP A 1 95 ? -12.124 9.591 10.433 1.00 86.88 95 TRP A C 1
ATOM 758 O O . TRP A 1 95 ? -12.011 10.524 9.640 1.00 86.88 95 TRP A O 1
ATOM 768 N N . VAL A 1 96 ? -11.545 8.410 10.229 1.00 91.00 96 VAL A N 1
ATOM 769 C CA . VAL A 1 96 ? -10.793 8.087 9.013 1.00 91.00 96 VAL A CA 1
ATOM 770 C C . VAL A 1 96 ? -11.463 6.944 8.262 1.00 91.00 96 VAL A C 1
ATOM 772 O O . VAL A 1 96 ? -11.828 5.920 8.835 1.00 91.00 96 VAL A O 1
ATOM 775 N N . SER A 1 97 ? -11.630 7.120 6.957 1.00 93.25 97 SER A N 1
ATOM 776 C CA . SER A 1 97 ? -12.140 6.087 6.056 1.00 93.25 97 SER A CA 1
ATOM 777 C C . SER A 1 97 ? -11.250 5.950 4.827 1.00 93.25 97 SER A C 1
ATOM 779 O O . SER A 1 97 ? -10.434 6.823 4.539 1.00 93.25 97 SER A O 1
ATOM 781 N N . ALA A 1 98 ? -11.378 4.834 4.120 1.00 95.31 98 ALA A N 1
ATOM 782 C CA . ALA A 1 98 ? -10.662 4.565 2.886 1.00 95.31 98 ALA A CA 1
ATOM 783 C C . ALA A 1 98 ? -11.637 4.494 1.711 1.00 95.31 98 ALA A C 1
ATOM 785 O O . ALA A 1 98 ? -12.668 3.829 1.796 1.00 95.31 98 ALA A O 1
ATOM 786 N N . GLU A 1 99 ? -11.272 5.117 0.593 1.00 94.81 99 GLU A N 1
ATOM 787 C CA . GLU A 1 99 ? -12.016 5.037 -0.662 1.00 94.81 99 GLU A CA 1
ATOM 788 C C . GLU A 1 99 ? -11.091 4.570 -1.787 1.00 94.81 99 GLU A C 1
ATOM 790 O O . GLU A 1 99 ? -10.016 5.130 -2.001 1.00 94.81 99 GLU A O 1
ATOM 795 N N . ILE A 1 100 ? -11.512 3.547 -2.532 1.00 94.12 100 ILE A N 1
ATOM 796 C CA . ILE A 1 100 ? -10.765 3.046 -3.688 1.00 94.12 100 ILE A CA 1
ATOM 797 C C . ILE A 1 100 ? -11.347 3.652 -4.960 1.00 94.12 100 ILE A C 1
ATOM 799 O O . ILE A 1 100 ? -12.517 3.448 -5.285 1.00 94.12 100 ILE A O 1
ATOM 803 N N . SER A 1 101 ? -10.500 4.332 -5.726 1.00 91.94 101 SER A N 1
ATOM 804 C CA . SER A 1 101 ? -10.856 4.902 -7.026 1.00 91.94 101 SER A CA 1
ATOM 805 C C . SER A 1 101 ? -9.820 4.514 -8.083 1.00 91.94 101 SER A C 1
ATOM 807 O O . SER A 1 101 ? -8.662 4.255 -7.751 1.00 91.94 101 SER A O 1
ATOM 809 N N . PRO A 1 102 ? -10.187 4.445 -9.372 1.00 91.94 102 PRO A N 1
ATOM 810 C CA . PRO A 1 102 ? -9.194 4.241 -10.412 1.00 91.94 102 PRO A CA 1
ATOM 811 C C . PRO A 1 102 ? -8.326 5.499 -10.547 1.00 91.94 102 PRO A C 1
ATOM 813 O O . PRO A 1 102 ? -8.818 6.631 -10.477 1.00 91.94 102 PRO A O 1
ATOM 816 N N . MET A 1 103 ? -7.031 5.319 -10.802 1.00 86.81 103 MET A N 1
ATOM 817 C CA . MET A 1 103 ? -6.169 6.415 -11.234 1.00 86.81 103 MET A CA 1
ATOM 818 C C . MET A 1 103 ? -6.770 7.043 -12.490 1.00 86.81 103 MET A C 1
ATOM 820 O O . MET A 1 103 ? -7.086 6.349 -13.461 1.00 86.81 103 MET A O 1
ATOM 824 N N . ARG A 1 104 ? -6.907 8.373 -12.486 1.00 68.75 104 ARG A N 1
ATOM 825 C CA . ARG A 1 104 ? -7.296 9.106 -13.692 1.00 68.75 104 ARG A CA 1
ATOM 826 C C . ARG A 1 104 ? -6.267 8.783 -14.767 1.00 68.75 104 ARG A C 1
ATOM 828 O O . ARG A 1 104 ? -5.070 8.955 -14.531 1.00 68.75 104 ARG A O 1
ATOM 835 N N . ALA A 1 105 ? -6.731 8.299 -15.921 1.00 59.06 105 ALA A N 1
ATOM 836 C CA . ALA A 1 105 ? -5.852 8.055 -17.054 1.00 59.06 105 ALA A CA 1
ATOM 837 C C . ALA A 1 105 ? -5.004 9.319 -17.271 1.00 59.06 105 ALA A C 1
ATOM 839 O O . ALA A 1 105 ? -5.573 10.417 -17.344 1.00 59.06 105 ALA A O 1
ATOM 840 N N . PRO A 1 106 ? -3.663 9.208 -17.323 1.00 51.22 106 PRO A N 1
ATOM 841 C CA . PRO A 1 106 ? -2.850 10.350 -17.683 1.00 51.22 106 PRO A CA 1
ATOM 842 C C . PRO A 1 106 ? -3.366 10.888 -19.022 1.00 51.22 106 PRO A C 1
ATOM 844 O O . PRO A 1 106 ? -3.779 10.085 -19.867 1.00 51.22 106 PRO A O 1
ATOM 847 N N . PRO A 1 107 ? -3.357 12.213 -19.249 1.00 49.72 107 PRO A N 1
ATOM 848 C CA . PRO A 1 107 ? -3.692 12.744 -20.562 1.00 49.72 107 PRO A CA 1
ATOM 849 C C . PRO A 1 107 ? -2.874 11.990 -21.624 1.00 49.72 107 PRO A C 1
ATOM 851 O O . PRO A 1 107 ? -1.693 11.699 -21.377 1.00 49.72 107 PRO A O 1
ATOM 854 N N . PRO A 1 108 ? -3.487 11.617 -22.763 1.00 45.66 108 PRO A N 1
ATOM 855 C CA . PRO A 1 108 ? -2.825 10.807 -23.777 1.00 45.66 108 PRO A CA 1
ATOM 856 C C . PRO A 1 108 ? -1.480 11.450 -24.137 1.00 45.66 108 PRO A C 1
ATOM 858 O O . PRO A 1 108 ? -1.429 12.599 -24.566 1.00 45.66 108 PRO A O 1
ATOM 861 N N . GLY A 1 109 ? -0.385 10.728 -23.879 1.00 52.09 109 GLY A N 1
ATOM 862 C CA . GLY A 1 109 ? 0.986 11.213 -24.088 1.00 52.09 109 GLY A CA 1
ATOM 863 C C . GLY A 1 109 ? 1.879 11.228 -22.843 1.00 52.09 109 GLY A C 1
ATOM 864 O O . GLY A 1 109 ? 3.101 11.240 -22.986 1.00 52.09 109 GLY A O 1
ATOM 865 N N . ARG A 1 110 ? 1.328 11.144 -21.625 1.00 49.53 110 ARG A N 1
ATOM 866 C CA . ARG A 1 110 ? 2.140 10.909 -20.419 1.00 49.53 110 ARG A CA 1
ATOM 867 C C . ARG A 1 110 ? 2.255 9.401 -20.196 1.00 49.53 110 ARG A C 1
ATOM 869 O O . ARG A 1 110 ? 1.263 8.750 -19.883 1.00 49.53 110 ARG A O 1
ATOM 876 N N . ARG A 1 111 ? 3.449 8.831 -20.411 1.00 51.72 111 ARG A N 1
ATOM 877 C CA . ARG A 1 111 ? 3.706 7.409 -20.121 1.00 51.72 111 ARG A CA 1
ATOM 878 C C . ARG A 1 111 ? 3.310 7.138 -18.667 1.00 51.72 111 ARG A C 1
ATOM 880 O O . ARG A 1 111 ? 3.811 7.816 -17.771 1.00 51.72 111 ARG A O 1
ATOM 887 N N . LEU A 1 112 ? 2.427 6.164 -18.448 1.00 50.19 112 LEU A N 1
ATOM 888 C CA . LEU A 1 112 ? 2.320 5.510 -17.146 1.00 50.19 112 LEU A CA 1
ATOM 889 C C . LEU A 1 112 ? 3.736 5.037 -16.780 1.00 50.19 112 LEU A C 1
ATOM 891 O O . LEU A 1 112 ? 4.402 4.486 -17.665 1.00 50.19 112 LEU A O 1
ATOM 895 N N . PRO A 1 113 ? 4.233 5.271 -15.552 1.00 54.78 113 PRO A N 1
ATOM 896 C CA . PRO A 1 113 ? 5.459 4.630 -15.108 1.00 54.78 113 PRO A CA 1
ATOM 897 C C . PRO A 1 113 ? 5.255 3.129 -15.308 1.00 54.78 113 PRO A C 1
ATOM 899 O O . PRO A 1 113 ? 4.369 2.534 -14.704 1.00 54.78 113 PRO A O 1
ATOM 902 N N . ASP A 1 114 ? 6.032 2.510 -16.187 1.00 60.38 114 ASP A N 1
ATOM 903 C CA . ASP A 1 114 ? 5.936 1.086 -16.530 1.00 60.38 114 ASP A CA 1
ATOM 904 C C . ASP A 1 114 ? 6.489 0.188 -15.407 1.00 60.38 114 ASP A C 1
ATOM 906 O O . ASP A 1 114 ? 6.913 -0.940 -15.645 1.00 60.38 114 ASP A O 1
ATOM 910 N N . GLY A 1 115 ? 6.553 0.722 -14.183 1.00 57.31 115 GLY A N 1
ATOM 911 C CA . GLY A 1 115 ? 7.256 0.142 -13.048 1.00 57.31 115 GLY A CA 1
ATOM 912 C C . GLY A 1 115 ? 8.776 0.098 -13.222 1.00 57.31 115 GLY A C 1
ATOM 913 O O . GLY A 1 115 ? 9.472 -0.363 -12.317 1.00 57.31 115 GLY A O 1
ATOM 914 N N . LYS A 1 116 ? 9.341 0.570 -14.345 1.00 64.62 116 LYS A N 1
ATOM 915 C CA . LYS A 1 116 ? 10.789 0.534 -14.552 1.00 64.62 116 LYS A CA 1
ATOM 916 C C . LYS A 1 116 ? 11.418 1.770 -13.933 1.00 64.62 116 LYS A C 1
ATOM 918 O O . LYS A 1 116 ? 11.356 2.878 -14.457 1.00 64.62 116 LYS A O 1
ATOM 923 N N . ILE A 1 117 ? 12.084 1.548 -12.808 1.00 75.44 117 ILE A N 1
ATOM 924 C CA . ILE A 1 117 ? 12.985 2.525 -12.200 1.00 75.44 117 ILE A CA 1
ATOM 925 C C . ILE A 1 117 ? 14.070 2.875 -13.237 1.00 75.44 117 ILE A C 1
ATOM 927 O O . ILE A 1 117 ? 14.594 1.988 -13.906 1.00 75.44 117 ILE A O 1
ATOM 931 N N . GLY A 1 118 ? 14.400 4.153 -13.430 1.00 76.75 118 GLY A N 1
ATOM 932 C CA . GLY A 1 118 ? 15.498 4.539 -14.326 1.00 76.75 118 GLY A CA 1
ATOM 933 C C . GLY A 1 118 ? 16.851 4.074 -13.778 1.00 76.75 118 GLY A C 1
ATOM 934 O O . GLY A 1 118 ? 17.004 3.935 -12.569 1.00 76.75 118 GLY A O 1
ATOM 935 N N . GLU A 1 119 ? 17.854 3.863 -14.631 1.00 70.88 119 GLU A N 1
ATOM 936 C CA . GLU A 1 119 ? 19.199 3.436 -14.200 1.00 70.88 119 GLU A CA 1
ATOM 937 C C . GLU A 1 119 ? 19.800 4.375 -13.140 1.00 70.88 119 GLU A C 1
ATOM 939 O O . GLU A 1 119 ? 20.265 3.919 -12.099 1.00 70.88 119 GLU A O 1
ATOM 944 N N . ARG A 1 120 ? 19.660 5.696 -13.333 1.00 66.50 120 ARG A N 1
ATOM 945 C CA . ARG A 1 120 ? 20.086 6.711 -12.353 1.00 66.50 120 ARG A CA 1
ATOM 946 C C . ARG A 1 120 ? 19.375 6.580 -11.006 1.00 66.50 120 ARG A C 1
ATOM 948 O O . ARG A 1 120 ? 19.996 6.762 -9.968 1.00 66.50 120 ARG A O 1
ATOM 955 N N . THR A 1 121 ? 18.078 6.282 -11.019 1.00 73.25 121 THR A N 1
ATOM 956 C CA . THR A 1 121 ? 17.290 6.115 -9.792 1.00 73.25 121 THR A CA 1
ATOM 957 C C . THR A 1 121 ? 17.621 4.790 -9.105 1.00 73.25 121 THR A C 1
ATOM 959 O O . THR A 1 121 ? 17.719 4.766 -7.886 1.00 73.25 121 THR A O 1
ATOM 962 N N . ARG A 1 122 ? 17.872 3.708 -9.861 1.00 78.31 122 ARG A N 1
ATOM 963 C CA . ARG A 1 122 ? 18.369 2.437 -9.305 1.00 78.31 122 ARG A CA 1
ATOM 964 C C . ARG A 1 122 ? 19.714 2.633 -8.613 1.00 78.31 122 ARG A C 1
ATOM 966 O O . ARG A 1 122 ? 19.866 2.193 -7.482 1.00 78.31 122 ARG A O 1
ATOM 973 N N . ALA A 1 123 ? 20.647 3.325 -9.266 1.00 73.94 123 ALA A N 1
ATOM 974 C CA . ALA A 1 123 ? 21.948 3.644 -8.687 1.00 73.94 123 ALA A CA 1
ATOM 975 C C . ALA A 1 123 ? 21.805 4.451 -7.387 1.00 73.94 123 ALA A C 1
ATOM 977 O O . ALA A 1 123 ? 22.362 4.053 -6.375 1.00 73.94 123 ALA A O 1
ATOM 978 N N . ALA A 1 124 ? 20.974 5.500 -7.379 1.00 76.06 124 ALA A N 1
ATOM 979 C CA . ALA A 1 124 ? 20.742 6.309 -6.180 1.00 76.06 124 ALA A CA 1
ATOM 980 C C . ALA A 1 124 ? 20.142 5.504 -5.011 1.00 76.06 124 ALA A C 1
ATOM 982 O O . ALA A 1 124 ? 20.545 5.692 -3.869 1.00 76.06 124 ALA A O 1
ATOM 983 N N . ILE A 1 125 ? 19.204 4.587 -5.286 1.00 81.50 125 ILE A N 1
ATOM 984 C CA . ILE A 1 125 ? 18.640 3.697 -4.258 1.00 81.50 125 ILE A CA 1
ATOM 985 C C . ILE A 1 125 ? 19.726 2.773 -3.696 1.00 81.50 125 ILE A C 1
ATOM 987 O O . ILE A 1 125 ? 19.843 2.639 -2.481 1.00 81.50 125 ILE A O 1
ATOM 991 N N . LEU A 1 126 ? 20.532 2.154 -4.564 1.00 80.19 126 LEU A N 1
ATOM 992 C CA . LEU A 1 126 ? 21.614 1.265 -4.137 1.00 80.19 126 LEU A CA 1
ATOM 993 C C . LEU A 1 126 ? 22.686 2.010 -3.332 1.00 80.19 126 LEU A C 1
ATOM 995 O O . LEU A 1 126 ? 23.173 1.474 -2.340 1.00 80.19 126 LEU A O 1
ATOM 999 N N . ASP A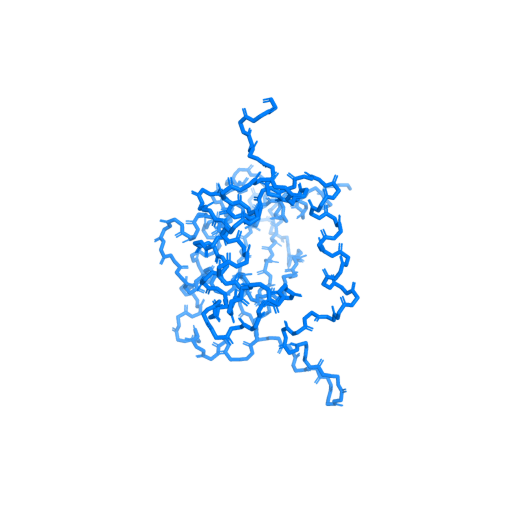 1 127 ? 23.029 3.237 -3.720 1.00 76.81 127 ASP A N 1
ATOM 1000 C CA . ASP A 1 127 ? 23.992 4.067 -2.994 1.00 76.81 127 ASP A CA 1
ATOM 1001 C C . ASP A 1 127 ? 23.481 4.436 -1.597 1.00 76.81 127 ASP A C 1
ATOM 1003 O O . ASP A 1 127 ? 24.229 4.317 -0.629 1.00 76.81 127 ASP A O 1
ATOM 1007 N N . GLU A 1 128 ? 22.198 4.786 -1.455 1.00 85.19 128 GLU A N 1
ATOM 1008 C CA . GLU A 1 128 ? 21.582 5.023 -0.142 1.00 85.19 128 GLU A CA 1
ATOM 1009 C C . GLU A 1 128 ? 21.583 3.768 0.741 1.00 85.19 128 GLU A C 1
ATOM 1011 O O . GLU A 1 128 ? 21.867 3.854 1.935 1.00 85.19 128 GLU A O 1
ATOM 1016 N N . MET A 1 129 ? 21.294 2.592 0.175 1.00 82.50 129 MET A N 1
ATOM 1017 C CA . MET A 1 129 ? 21.323 1.331 0.926 1.00 82.50 129 MET A CA 1
ATOM 1018 C C . MET A 1 129 ? 22.738 0.987 1.404 1.00 82.50 129 MET A C 1
ATOM 1020 O O . MET A 1 129 ? 22.907 0.557 2.545 1.00 82.50 129 MET A O 1
ATOM 1024 N N . ARG A 1 130 ? 23.754 1.222 0.561 1.00 75.06 130 ARG A N 1
ATOM 1025 C CA . ARG A 1 130 ? 25.171 1.043 0.917 1.00 75.06 130 ARG A CA 1
ATOM 1026 C C . ARG A 1 130 ? 25.612 2.019 1.999 1.00 75.06 130 ARG A C 1
ATOM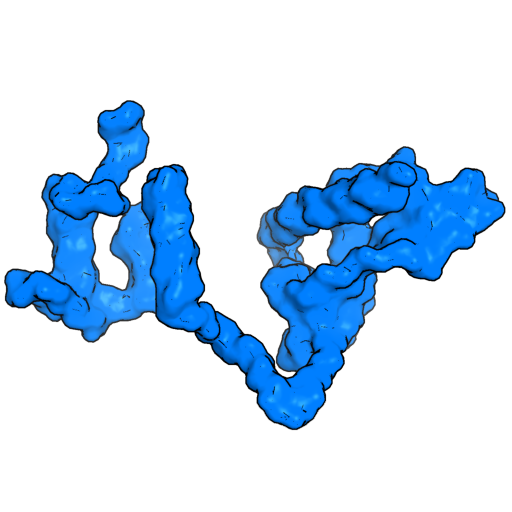 1028 O O . ARG A 1 130 ? 26.236 1.597 2.962 1.00 75.06 130 ARG A O 1
ATOM 1035 N N . ALA A 1 131 ? 25.258 3.298 1.870 1.00 76.50 131 ALA A N 1
ATOM 1036 C CA . ALA A 1 131 ? 25.615 4.330 2.844 1.00 76.50 131 ALA A CA 1
ATOM 1037 C C . ALA A 1 131 ? 25.044 4.053 4.245 1.00 76.50 131 ALA A C 1
ATOM 1039 O O . ALA A 1 131 ? 25.586 4.525 5.239 1.00 76.50 131 ALA A O 1
ATOM 1040 N N . ARG A 1 132 ? 23.944 3.297 4.317 1.00 81.50 132 ARG A N 1
ATOM 1041 C CA . ARG A 1 132 ? 23.284 2.888 5.562 1.00 81.50 132 ARG A CA 1
ATOM 1042 C C . ARG A 1 132 ? 23.641 1.473 6.006 1.00 81.50 132 ARG A C 1
ATOM 1044 O O . ARG A 1 132 ? 22.995 0.984 6.926 1.00 81.50 132 ARG A O 1
ATOM 1051 N N . GLU A 1 133 ? 24.566 0.805 5.314 1.00 81.06 133 GLU A N 1
ATOM 1052 C CA . GLU A 1 133 ? 24.959 -0.587 5.585 1.00 81.06 133 GLU A CA 1
ATOM 1053 C C . GLU A 1 133 ? 23.733 -1.517 5.713 1.00 81.06 133 GLU A C 1
ATOM 1055 O O . GLU A 1 133 ? 23.633 -2.376 6.586 1.00 81.06 133 GLU A O 1
ATOM 1060 N N . THR A 1 134 ? 22.725 -1.299 4.860 1.00 78.81 134 THR A N 1
ATOM 1061 C CA . THR A 1 134 ? 21.441 -1.999 4.969 1.00 78.81 134 THR A CA 1
ATOM 1062 C C . THR A 1 134 ? 21.567 -3.449 4.507 1.00 78.81 134 THR A C 1
ATOM 1064 O O . THR A 1 134 ? 21.837 -3.712 3.334 1.00 78.81 134 THR A O 1
ATOM 1067 N N . VAL A 1 135 ? 21.264 -4.391 5.406 1.00 80.62 135 VAL A N 1
ATOM 1068 C CA . VAL A 1 135 ? 21.149 -5.824 5.094 1.00 80.62 135 VAL A CA 1
ATOM 1069 C C . VAL A 1 135 ? 19.895 -6.065 4.247 1.00 80.62 135 VAL A C 1
ATOM 1071 O O . VAL A 1 135 ? 18.778 -6.169 4.754 1.00 80.62 135 VAL A O 1
ATOM 1074 N N . TRP A 1 136 ? 20.064 -6.124 2.927 1.00 80.44 136 TRP A N 1
ATOM 1075 C CA . TRP A 1 136 ? 18.960 -6.175 1.960 1.00 80.44 136 TRP A CA 1
ATOM 1076 C C . TRP A 1 136 ? 18.339 -7.568 1.793 1.00 80.44 136 TRP A C 1
ATOM 1078 O O . TRP A 1 136 ? 17.183 -7.674 1.388 1.00 80.44 136 TRP A O 1
ATOM 1088 N N . HIS A 1 137 ? 19.076 -8.629 2.125 1.00 79.00 137 HIS A N 1
ATOM 1089 C CA . HIS A 1 137 ? 18.614 -10.018 2.023 1.00 79.00 137 HIS A CA 1
ATOM 1090 C C . HIS A 1 137 ? 17.858 -10.504 3.276 1.00 79.00 137 HIS A C 1
ATOM 1092 O O . HIS A 1 137 ? 17.261 -11.584 3.271 1.00 79.00 137 HIS A O 1
ATOM 1098 N N . GLY A 1 138 ? 17.815 -9.695 4.342 1.00 81.56 138 GLY A N 1
ATOM 1099 C CA . GLY A 1 138 ? 17.114 -10.023 5.583 1.00 81.56 138 GLY A CA 1
ATOM 1100 C C . GLY A 1 138 ? 17.645 -11.307 6.229 1.00 81.56 138 GLY A C 1
ATOM 1101 O O . GLY A 1 138 ? 18.838 -11.434 6.473 1.00 81.56 138 GLY A O 1
ATOM 1102 N N . ALA A 1 139 ? 16.749 -12.259 6.516 1.00 80.12 139 ALA A N 1
ATOM 1103 C CA . ALA A 1 139 ? 17.094 -13.542 7.144 1.00 80.12 139 ALA A CA 1
ATOM 1104 C C . ALA A 1 139 ? 17.617 -14.614 6.163 1.00 80.12 139 ALA A C 1
ATOM 1106 O O . ALA A 1 139 ? 17.916 -15.731 6.579 1.00 80.12 139 ALA A O 1
ATOM 1107 N N . LEU A 1 140 ? 17.652 -14.312 4.865 1.00 85.44 140 LEU A N 1
ATOM 1108 C CA . LEU A 1 140 ? 18.181 -15.198 3.825 1.00 85.44 140 LEU A CA 1
ATOM 1109 C C . LEU A 1 140 ? 19.661 -14.891 3.588 1.00 85.44 140 LEU A C 1
ATOM 1111 O O . LEU A 1 140 ? 20.117 -13.835 4.002 1.00 85.44 140 LEU A O 1
ATOM 1115 N N . ASP A 1 141 ? 20.391 -15.760 2.893 1.00 82.94 141 ASP A N 1
ATOM 1116 C CA . ASP A 1 141 ? 21.672 -15.391 2.276 1.00 82.94 141 ASP A CA 1
ATOM 1117 C C . ASP A 1 141 ? 21.461 -14.711 0.907 1.00 82.94 141 ASP A C 1
ATOM 1119 O O . ASP A 1 141 ? 20.356 -14.700 0.347 1.00 82.94 141 ASP A O 1
ATOM 1123 N N . GLU A 1 142 ? 22.524 -14.116 0.371 1.00 84.88 142 GLU A N 1
ATOM 1124 C CA . GLU A 1 142 ? 22.524 -13.342 -0.867 1.00 84.88 142 GLU A CA 1
ATOM 1125 C C . GLU A 1 142 ? 22.036 -14.164 -2.063 1.00 84.88 142 GLU A C 1
ATOM 1127 O O . GLU A 1 142 ? 21.262 -13.654 -2.878 1.00 84.88 142 GLU A O 1
ATOM 1132 N N . ILE A 1 143 ? 22.420 -15.441 -2.155 1.00 88.81 143 ILE A N 1
ATOM 1133 C CA . ILE A 1 143 ? 21.982 -16.332 -3.238 1.00 88.81 143 ILE A CA 1
ATOM 1134 C C . ILE A 1 143 ? 20.502 -16.641 -3.082 1.00 88.81 143 ILE A C 1
ATOM 1136 O O . ILE A 1 143 ? 19.737 -16.510 -4.039 1.00 88.81 143 ILE A O 1
ATOM 1140 N N . ALA A 1 144 ? 20.078 -17.024 -1.881 1.00 86.50 144 ALA A N 1
ATOM 1141 C CA . ALA A 1 144 ? 18.701 -17.375 -1.586 1.00 86.50 144 ALA A CA 1
ATOM 1142 C C . ALA A 1 144 ? 17.757 -16.193 -1.835 1.00 86.50 144 ALA A C 1
ATOM 1144 O O . ALA A 1 144 ? 16.646 -16.385 -2.339 1.00 86.50 144 ALA A O 1
ATOM 1145 N N . PHE A 1 145 ? 18.168 -14.966 -1.512 1.00 88.81 145 PHE A N 1
ATOM 1146 C CA . PHE A 1 145 ? 17.393 -13.778 -1.854 1.00 88.81 145 PHE A CA 1
ATOM 1147 C C . PHE A 1 145 ? 17.402 -13.510 -3.362 1.00 88.81 145 PHE A C 1
ATOM 1149 O O . PHE A 1 145 ? 16.332 -13.414 -3.965 1.00 88.81 145 PHE A O 1
ATOM 1156 N N . LEU A 1 146 ? 18.580 -13.403 -3.988 1.00 89.00 146 LEU A N 1
ATOM 1157 C CA . LEU A 1 146 ? 18.693 -12.990 -5.391 1.00 89.00 146 LEU A CA 1
ATOM 1158 C C . LEU A 1 146 ? 18.053 -13.993 -6.351 1.00 89.00 146 LEU A C 1
ATOM 1160 O O . LEU A 1 146 ? 17.430 -13.572 -7.324 1.00 89.00 146 LEU A O 1
ATOM 1164 N N . SER A 1 147 ? 18.096 -15.287 -6.033 1.00 89.75 147 SER A N 1
ATOM 1165 C CA . SER A 1 147 ? 17.450 -16.347 -6.822 1.00 89.75 147 SER A CA 1
ATOM 1166 C C . SER A 1 147 ? 15.922 -16.222 -6.884 1.00 89.75 147 SER A C 1
ATOM 1168 O O . SER A 1 147 ? 15.283 -16.821 -7.743 1.00 89.75 147 SER A O 1
ATOM 1170 N N . ARG A 1 148 ? 15.299 -15.437 -5.989 1.00 88.81 148 ARG A N 1
ATOM 1171 C CA . ARG A 1 148 ? 13.857 -15.128 -6.059 1.00 88.81 148 ARG A CA 1
ATOM 1172 C C . ARG A 1 148 ? 13.529 -14.058 -7.100 1.00 88.81 148 ARG A C 1
ATOM 1174 O O . ARG A 1 148 ? 12.372 -13.940 -7.495 1.00 88.81 148 ARG A O 1
ATOM 1181 N N . ILE A 1 149 ? 14.519 -13.257 -7.489 1.00 87.25 149 ILE A N 1
ATOM 1182 C CA . ILE A 1 149 ? 14.365 -12.113 -8.396 1.00 87.25 149 ILE A CA 1
ATOM 1183 C C . ILE A 1 149 ? 14.965 -12.432 -9.771 1.00 87.25 149 ILE A C 1
ATOM 1185 O O . ILE A 1 149 ? 14.408 -12.033 -10.793 1.00 87.25 149 ILE A O 1
ATOM 1189 N N . PHE A 1 150 ? 16.079 -13.164 -9.799 1.00 84.81 150 PHE A N 1
ATOM 1190 C CA . PHE A 1 150 ? 16.844 -13.490 -10.995 1.00 84.81 150 PHE A CA 1
ATOM 1191 C C . PHE A 1 150 ? 17.108 -14.992 -11.089 1.00 84.81 150 PHE A C 1
ATOM 1193 O O . PHE A 1 150 ? 17.409 -15.636 -10.091 1.00 84.81 150 PHE A O 1
ATOM 1200 N N . ASP A 1 151 ? 17.090 -15.534 -12.306 1.00 90.19 151 ASP A N 1
ATOM 1201 C CA . ASP A 1 151 ? 17.648 -16.861 -12.571 1.00 90.19 151 ASP A CA 1
ATOM 1202 C C . ASP A 1 151 ? 19.182 -16.761 -12.635 1.00 90.19 151 ASP A C 1
ATOM 1204 O O . ASP A 1 151 ? 19.771 -16.549 -13.700 1.00 90.19 151 ASP A O 1
ATOM 1208 N N . LEU A 1 152 ? 19.829 -16.875 -11.471 1.00 91.19 152 LEU A N 1
ATOM 1209 C CA . LEU A 1 152 ? 21.282 -16.731 -11.315 1.00 91.19 152 LEU A CA 1
ATOM 1210 C C . LEU A 1 152 ? 22.087 -17.782 -12.082 1.00 91.19 152 LEU A C 1
ATOM 1212 O O . LEU A 1 152 ? 23.242 -17.530 -12.428 1.00 91.19 152 LEU A O 1
ATOM 1216 N N . THR A 1 153 ? 21.486 -18.935 -12.376 1.00 92.06 153 THR A N 1
ATOM 1217 C CA . THR A 1 153 ? 22.147 -20.006 -13.127 1.00 92.06 153 THR A CA 1
ATOM 1218 C C . THR A 1 153 ? 22.262 -19.681 -14.616 1.00 92.06 153 THR A C 1
ATOM 1220 O O . THR A 1 153 ? 23.206 -20.128 -15.269 1.00 92.06 153 THR A O 1
ATOM 1223 N N . SER A 1 154 ? 21.336 -18.863 -15.133 1.00 91.25 154 SER A N 1
ATOM 1224 C CA . SER A 1 154 ? 21.305 -18.389 -16.522 1.00 91.25 154 SER A CA 1
ATOM 1225 C C . SER A 1 154 ? 22.134 -17.121 -16.765 1.00 91.25 154 SER A C 1
ATOM 1227 O O . SER A 1 154 ? 22.496 -16.825 -17.906 1.00 91.25 154 SER A O 1
ATOM 1229 N N . LEU A 1 155 ? 22.427 -16.355 -15.707 1.00 89.56 155 LEU A N 1
ATOM 1230 C CA . LEU A 1 155 ? 23.179 -15.108 -15.802 1.00 89.56 155 LEU A CA 1
ATOM 1231 C C . LEU A 1 155 ? 24.688 -15.376 -15.877 1.00 89.56 155 LEU A C 1
ATOM 1233 O O . LEU A 1 155 ? 25.207 -16.140 -15.062 1.00 89.56 155 LEU A O 1
ATOM 1237 N N . PRO A 1 156 ? 25.417 -14.725 -16.803 1.00 89.75 156 PRO A N 1
ATOM 1238 C CA . PRO A 1 156 ? 26.864 -14.856 -16.865 1.00 89.75 156 PRO A CA 1
ATOM 1239 C C . PRO A 1 156 ? 27.518 -14.222 -15.632 1.00 89.75 156 PRO A C 1
ATOM 1241 O O . PRO A 1 156 ? 27.069 -13.187 -15.132 1.00 89.75 156 PRO A O 1
ATOM 1244 N N . SER A 1 157 ? 28.609 -14.828 -15.170 1.00 90.06 157 SER A N 1
ATOM 1245 C CA . SER A 1 157 ? 29.502 -14.195 -14.200 1.00 90.06 157 SER A CA 1
ATOM 1246 C C . SER A 1 157 ? 30.259 -13.029 -14.847 1.00 90.06 157 SER A C 1
ATOM 1248 O O . SER A 1 157 ? 30.525 -13.033 -16.052 1.00 90.06 157 SER A O 1
ATOM 1250 N N . HIS A 1 158 ? 30.613 -12.024 -14.042 1.00 82.19 158 HIS A N 1
ATOM 1251 C CA . HIS A 1 158 ? 31.539 -10.969 -14.470 1.00 82.19 158 HIS A CA 1
ATOM 1252 C C . HIS A 1 158 ? 33.007 -11.386 -14.302 1.00 82.19 158 HIS A C 1
ATOM 1254 O O . HIS A 1 158 ? 33.899 -10.744 -14.859 1.00 82.19 158 HIS A O 1
ATOM 1260 N N . ASP A 1 159 ? 33.258 -12.475 -13.581 1.00 84.69 159 ASP A N 1
ATOM 1261 C CA . ASP A 1 159 ? 34.547 -13.122 -13.453 1.00 84.69 159 ASP A CA 1
ATOM 1262 C C . ASP A 1 159 ? 34.598 -14.375 -14.336 1.00 84.69 159 ASP A C 1
ATOM 1264 O O . ASP A 1 159 ? 33.918 -15.374 -14.117 1.00 84.69 159 ASP A O 1
ATOM 1268 N N . SER A 1 160 ? 35.481 -14.348 -15.334 1.00 88.50 160 SER A N 1
ATOM 1269 C CA . SER A 1 160 ? 35.688 -15.461 -16.269 1.00 88.50 160 SER A CA 1
ATOM 1270 C C . SER A 1 160 ? 36.042 -16.809 -15.617 1.00 88.50 160 SER A C 1
ATOM 1272 O O . SER A 1 160 ? 35.999 -17.835 -16.296 1.00 88.50 160 SER A O 1
ATOM 1274 N N . ARG A 1 161 ? 36.421 -16.827 -14.329 1.00 89.50 161 ARG A N 1
ATOM 1275 C CA . ARG A 1 161 ? 36.692 -18.050 -13.561 1.00 89.50 161 ARG A CA 1
ATOM 1276 C C . ARG A 1 161 ? 35.425 -18.839 -13.229 1.00 89.50 161 ARG A C 1
ATOM 1278 O O . ARG A 1 161 ? 35.535 -20.044 -13.002 1.00 89.50 161 ARG A O 1
ATOM 1285 N N . PHE A 1 162 ? 34.255 -18.199 -13.210 1.00 91.06 162 PHE A N 1
ATOM 1286 C CA . PHE A 1 162 ? 32.982 -18.828 -12.855 1.00 91.06 162 PHE A CA 1
ATOM 1287 C C . PHE A 1 162 ? 32.037 -18.881 -14.052 1.00 91.06 162 PHE A C 1
ATOM 1289 O O . PHE A 1 162 ? 32.052 -18.025 -14.934 1.00 91.06 162 PHE A O 1
ATOM 1296 N N . GLN A 1 163 ? 31.207 -19.922 -14.103 1.00 89.19 163 GLN A N 1
ATOM 1297 C CA . GLN A 1 163 ? 30.337 -20.152 -15.259 1.00 89.19 163 GLN A CA 1
ATOM 1298 C C . GLN A 1 163 ? 29.097 -19.258 -15.240 1.00 89.19 163 GLN A C 1
ATOM 1300 O O . GLN A 1 163 ? 28.591 -18.880 -16.295 1.00 89.19 163 GLN A O 1
ATOM 1305 N N . ASN A 1 164 ? 28.603 -18.933 -14.048 1.00 93.06 164 ASN A N 1
ATOM 1306 C CA . ASN A 1 164 ? 27.384 -18.167 -13.860 1.00 93.06 164 ASN A CA 1
ATOM 1307 C C . ASN A 1 164 ? 27.460 -17.287 -12.609 1.00 93.06 164 ASN A C 1
ATOM 1309 O O . ASN A 1 164 ? 28.362 -17.422 -11.777 1.00 93.06 164 ASN A O 1
ATOM 1313 N N . ALA A 1 165 ? 26.502 -16.371 -12.501 1.00 91.25 165 ALA A N 1
ATOM 1314 C CA . ALA A 1 165 ? 26.421 -15.426 -11.399 1.00 91.25 165 ALA A CA 1
ATOM 1315 C C . ALA A 1 165 ? 26.247 -16.122 -10.039 1.00 91.25 165 ALA A C 1
ATOM 1317 O O . ALA A 1 165 ? 26.766 -15.628 -9.046 1.00 91.25 165 ALA A O 1
ATOM 1318 N N . GLU A 1 166 ? 25.564 -17.270 -9.977 1.00 92.62 166 GLU A N 1
ATOM 1319 C CA . GLU A 1 166 ? 25.400 -18.026 -8.726 1.00 92.62 166 GLU A CA 1
ATOM 1320 C C . GLU A 1 166 ? 26.746 -18.470 -8.133 1.00 92.62 166 GLU A C 1
ATOM 1322 O O . GLU A 1 166 ? 27.011 -18.221 -6.958 1.00 92.62 166 GLU A O 1
ATOM 1327 N N . GLN A 1 167 ? 27.617 -19.079 -8.947 1.00 91.94 167 GLN A N 1
ATOM 1328 C CA . GLN A 1 167 ? 28.946 -19.535 -8.517 1.00 91.94 167 GLN A CA 1
ATOM 1329 C C . GLN A 1 167 ? 29.845 -18.370 -8.090 1.00 91.94 167 GLN A C 1
ATOM 1331 O O . GLN A 1 167 ? 30.571 -18.480 -7.103 1.00 91.94 167 GLN A O 1
ATOM 1336 N N . ASP A 1 168 ? 29.770 -17.263 -8.825 1.00 92.44 168 ASP A N 1
ATOM 1337 C CA . ASP A 1 168 ? 30.518 -16.031 -8.565 1.00 92.44 168 ASP A CA 1
ATOM 1338 C C . ASP A 1 168 ? 30.126 -15.425 -7.207 1.00 92.44 168 ASP A C 1
ATOM 1340 O O . ASP A 1 168 ? 30.960 -15.241 -6.318 1.00 92.44 168 ASP A O 1
ATOM 1344 N N . ILE A 1 169 ? 28.819 -15.236 -6.995 1.00 89.31 169 ILE A N 1
ATOM 1345 C CA . ILE A 1 169 ? 28.262 -14.717 -5.742 1.00 89.31 169 ILE A CA 1
ATOM 1346 C C . ILE A 1 169 ? 28.580 -15.664 -4.585 1.00 89.31 169 ILE A C 1
ATOM 1348 O O . ILE A 1 169 ? 29.018 -15.207 -3.534 1.00 89.31 169 ILE A O 1
ATOM 1352 N N . TRP A 1 170 ? 28.411 -16.977 -4.758 1.00 90.31 170 TRP A N 1
ATOM 1353 C CA . TRP A 1 170 ? 28.744 -17.947 -3.713 1.00 90.31 170 TRP A CA 1
ATOM 1354 C C . TRP A 1 170 ? 30.205 -17.843 -3.283 1.00 90.31 170 TRP A C 1
ATOM 1356 O O . TRP A 1 170 ? 30.509 -17.780 -2.088 1.00 90.31 170 TRP A O 1
ATOM 1366 N N . GLN A 1 171 ? 31.115 -17.793 -4.257 1.00 90.62 171 GLN A N 1
ATOM 1367 C CA . GLN A 1 171 ? 32.540 -17.778 -3.976 1.00 90.62 171 GLN A CA 1
ATOM 1368 C C . GLN A 1 171 ? 32.948 -16.509 -3.224 1.00 90.62 171 GLN A C 1
ATOM 1370 O O . GLN A 1 171 ? 33.718 -16.589 -2.266 1.00 90.62 171 GLN A O 1
ATOM 1375 N N . HIS A 1 172 ? 32.417 -15.359 -3.623 1.00 87.31 172 HIS A N 1
ATOM 1376 C CA . HIS A 1 172 ? 32.806 -14.076 -3.055 1.00 87.31 172 HIS A CA 1
ATOM 1377 C C . HIS A 1 172 ? 32.058 -13.715 -1.765 1.00 87.31 172 HIS A C 1
ATOM 1379 O O . HIS A 1 172 ? 32.655 -13.181 -0.830 1.00 87.31 172 HIS A O 1
ATOM 1385 N N . CYS A 1 173 ? 30.774 -14.059 -1.669 1.00 83.94 173 CYS A N 1
ATOM 1386 C CA . CYS A 1 173 ? 29.913 -13.626 -0.568 1.00 83.94 173 CYS A CA 1
ATOM 1387 C C . CYS A 1 173 ? 29.713 -14.659 0.535 1.00 83.94 173 CYS A C 1
ATOM 1389 O O . CYS A 1 173 ? 29.399 -14.278 1.654 1.00 83.94 173 CYS A O 1
ATOM 1391 N N . ILE A 1 174 ? 29.919 -15.948 0.253 1.00 82.19 174 ILE A N 1
ATOM 1392 C CA . ILE A 1 174 ? 29.684 -17.024 1.229 1.00 82.19 174 ILE A CA 1
ATOM 1393 C C . ILE A 1 174 ? 30.980 -17.767 1.564 1.00 82.19 174 ILE A C 1
ATOM 1395 O O . ILE A 1 174 ? 31.211 -18.104 2.722 1.00 82.19 174 ILE A O 1
ATOM 1399 N N . ASN A 1 175 ? 31.836 -18.035 0.573 1.00 86.62 175 ASN A N 1
ATOM 1400 C CA . ASN A 1 175 ? 33.082 -18.774 0.797 1.00 86.62 175 ASN A CA 1
ATOM 1401 C C . ASN A 1 175 ? 34.228 -17.856 1.271 1.00 86.62 175 ASN A C 1
ATOM 1403 O O . ASN A 1 175 ? 34.895 -18.161 2.259 1.00 86.62 175 ASN A O 1
ATOM 1407 N N . ASN A 1 176 ? 34.445 -16.719 0.592 1.00 87.00 176 ASN A N 1
ATOM 1408 C CA . ASN A 1 176 ? 35.593 -15.838 0.849 1.00 87.00 176 ASN A CA 1
ATOM 1409 C C . ASN A 1 176 ? 35.282 -14.590 1.688 1.00 87.00 176 ASN A C 1
ATOM 1411 O O . ASN A 1 176 ? 36.183 -14.099 2.369 1.00 87.00 176 ASN A O 1
ATOM 1415 N N . PHE A 1 177 ? 34.054 -14.066 1.625 1.00 81.25 177 PHE A N 1
ATOM 1416 C CA . PHE A 1 177 ? 33.666 -12.779 2.224 1.00 81.25 177 PHE A CA 1
ATOM 1417 C C . PHE A 1 177 ? 34.594 -11.618 1.815 1.00 81.25 177 PHE A C 1
ATOM 1419 O O . PHE A 1 177 ? 34.958 -10.777 2.636 1.00 81.25 177 PHE A O 1
ATOM 1426 N N . ASP A 1 178 ? 35.039 -11.607 0.558 1.00 81.88 178 ASP A N 1
ATOM 1427 C CA . ASP A 1 178 ? 36.008 -10.637 0.024 1.00 81.88 178 ASP A CA 1
ATOM 1428 C C . ASP A 1 178 ? 35.340 -9.491 -0.755 1.00 81.88 178 ASP A C 1
ATOM 1430 O O . ASP A 1 178 ? 36.006 -8.540 -1.175 1.00 81.88 178 ASP A O 1
ATOM 1434 N N . TRP A 1 179 ? 34.017 -9.542 -0.913 1.00 80.56 179 TRP A N 1
ATOM 1435 C CA . TRP A 1 179 ? 33.215 -8.430 -1.405 1.00 80.56 179 TRP A CA 1
ATOM 1436 C C . TRP A 1 179 ? 32.753 -7.542 -0.241 1.00 80.56 179 TRP A C 1
ATOM 1438 O O . TRP A 1 179 ? 32.141 -8.061 0.692 1.00 80.56 179 TRP A O 1
ATOM 1448 N N . PRO A 1 180 ? 32.965 -6.209 -0.300 1.00 69.12 180 PRO A N 1
ATOM 1449 C CA . PRO A 1 180 ? 32.590 -5.284 0.778 1.00 69.12 180 PRO A CA 1
ATOM 1450 C C . PRO A 1 180 ? 31.116 -5.369 1.192 1.00 69.12 180 PRO A C 1
ATOM 1452 O O . PRO A 1 180 ? 30.767 -5.157 2.343 1.00 69.12 180 PRO A O 1
ATOM 1455 N N . GLN A 1 181 ? 30.241 -5.686 0.239 1.00 67.81 181 GLN A N 1
ATOM 1456 C CA . GLN A 1 181 ? 28.800 -5.820 0.439 1.00 67.81 181 GLN A CA 1
ATOM 1457 C C . GLN A 1 181 ? 28.358 -7.161 1.043 1.00 67.81 181 GLN A C 1
ATOM 1459 O O . GLN A 1 181 ? 27.167 -7.328 1.285 1.00 67.81 181 GLN A O 1
ATOM 1464 N N . CYS A 1 182 ? 29.284 -8.101 1.232 1.00 67.50 182 CYS A N 1
ATOM 1465 C CA . CYS A 1 182 ? 29.017 -9.455 1.717 1.00 67.50 182 CYS A CA 1
ATOM 1466 C C . CYS A 1 182 ? 29.668 -9.703 3.083 1.00 67.50 182 CYS A C 1
ATOM 1468 O O . CYS A 1 182 ? 29.906 -10.842 3.479 1.00 67.50 182 CYS A O 1
ATOM 1470 N N . GLU A 1 183 ? 30.010 -8.634 3.807 1.00 59.00 183 GLU A N 1
ATOM 1471 C CA . GLU A 1 183 ? 30.571 -8.759 5.142 1.00 59.00 183 GLU A CA 1
ATOM 1472 C C . GLU A 1 183 ? 29.500 -9.297 6.115 1.00 59.00 183 GLU A C 1
ATOM 1474 O O . GLU A 1 183 ? 28.403 -8.739 6.202 1.00 59.00 183 GLU A O 1
ATOM 1479 N N . PRO A 1 184 ? 29.768 -10.394 6.850 1.00 55.34 184 PRO A N 1
ATOM 1480 C CA . PRO A 1 184 ? 28.767 -10.976 7.728 1.00 55.34 184 PRO A CA 1
ATOM 1481 C C . PRO A 1 184 ? 28.430 -10.043 8.893 1.00 55.34 184 PRO A C 1
ATOM 1483 O O . PRO A 1 184 ? 29.319 -9.634 9.640 1.00 55.34 184 PRO A O 1
ATOM 1486 N N . ALA A 1 185 ? 27.136 -9.832 9.143 1.00 53.03 185 ALA A N 1
ATOM 1487 C CA . ALA A 1 185 ? 26.617 -9.004 10.240 1.00 53.03 185 ALA A CA 1
ATOM 1488 C C . ALA A 1 185 ? 27.042 -9.438 11.668 1.00 53.03 185 ALA A C 1
ATOM 1490 O O . ALA A 1 185 ? 26.704 -8.769 12.637 1.00 53.03 185 ALA A O 1
ATOM 1491 N N . TRP A 1 186 ? 27.755 -10.559 11.830 1.00 51.16 186 TRP A N 1
ATOM 1492 C CA . TRP A 1 186 ? 28.291 -11.041 13.112 1.00 51.16 186 TRP A CA 1
ATOM 1493 C C . TRP A 1 186 ? 29.782 -10.719 13.331 1.00 51.16 186 TRP A C 1
ATOM 1495 O O . TRP A 1 186 ? 30.344 -11.125 14.348 1.00 51.16 186 TRP A O 1
ATOM 1505 N N . LYS A 1 187 ? 30.437 -10.018 12.394 1.00 47.00 187 LYS A N 1
ATOM 1506 C CA . LYS A 1 187 ? 31.822 -9.528 12.540 1.00 47.00 187 LYS A CA 1
ATOM 1507 C C . LYS A 1 187 ? 31.942 -8.127 13.169 1.00 47.00 187 LYS A C 1
ATOM 1509 O O . LYS A 1 187 ? 33.069 -7.674 13.366 1.00 47.00 187 LYS A O 1
ATOM 1514 N N . SER A 1 188 ? 30.826 -7.482 13.514 1.00 42.34 188 SER A N 1
ATOM 1515 C CA . SER A 1 188 ? 30.754 -6.200 14.240 1.00 42.34 188 SER A CA 1
ATOM 1516 C C . SER A 1 188 ? 30.371 -6.379 15.705 1.00 42.34 188 SER A C 1
ATOM 1518 O O . SER A 1 188 ? 29.343 -7.056 15.939 1.00 42.34 188 SER A O 1
#

Organism: NCBI:txid1449350

Sequence (188 aa):
MRYLSIRREIEGSLPTVAELLRHKGEHDALRAMSQADIEIDEVGYDNWDGGTELWTVFLRVPVSVFVLIEDRRDEIAGIISKNLEIVTGKDNGYWVSAEISPMRAPPPGRRLPDGKIGERTRAAILDEMRARETVWHGALDEIAFLSRIFDLTSLPSHDSRFQNAEQDIWQHCINNFDWPQCEPAWKS

pLDDT: mean 81.85, std 13.61, range [42.34, 96.75]

Radius of gyration: 22.33 Å; chains: 1; bounding box: 60×44×45 Å

Foldseek 3Di:
DVVVVVVVLLVVLLVVLLVVCVVVVVVLLNLLSVQFDWDKDFPDWDPPPPIATEIETEGAHAPVSCVVCVVCQVVSQVSSQVSSCVRSDDPPRYGYTYHYDHHDDDDPPDDDPPVDDDPVRVVVVVVVCVVVLPPPQPPDAPLVSVVVVDVQQPAADPDPVDGTNSVVCCCCQPVPVPDPNNNDPVVD

InterPro domains:
  IPR041427 AbiJ-NTD3 [PF18860] (116-181)

Secondary structure (DSSP, 8-state):
--HHHHHHHHHHHHHHHHHHHHHHT-HHHHHHHHHPEEEEEEEEEE-SSS-EEEEEEEEEE-HHHHHHHGGGHHHHHHHHHHHHHHHH-TTSSEEEEEEEEEPPPPPTTS----S---HHHHHHHHHHHHHTT--TTTTS-HHHHHTTTS-TTTSPPSSTTSSSHHHHHIIIIIII--SGGG--TT--